Protein AF-A0A143PTA7-F1 (afdb_monomer_lite)

pLDDT: mean 80.43, std 16.44, range [41.0, 98.0]

Sequence (336 aa):
MTVRDRLASLGTALGDFNQGEFGKDFSMIEGVNPAEGYCAGVALDWTRRVLQSGSGRQAKFLHYASAKNALPSGVGTDTRQTRTLRRMATAFSGQGASYVTTTRKTELIALLTPLLTAPLVNYNSSPCVGVPSAAAKLLMERFDLQDNPFDLGYEPAGFVSRNRIQNWLNTITQGVDPQHSKLADGGREWGQYAKELDDKFSGSKKRKFGKIHVVTSSNQQTYGSPGAWRTELLANGFQTDCCTIVGVGAPGDEGHAVAVHLLGADYRFFDPNYGVYKYSLEGLRTALQHLFGAPFFTDDGLDADLPVYRRRTDSTKPKDTKPWTRMSYTIFAANS

Radius of gyration: 22.73 Å; chains: 1; bounding box: 50×52×76 Å

Secondary structure (DSSP, 8-state):
--HHHHHHHTSEEEE---HHHHHHHHTTSTT--TTTTHHHHHHHHHHHHHHTS-TTSTTGGG-PPPGGGTS-SSTT---HHHHHHHHHHHHHTT--S-EESS-HHHHHHHHHGGGGTSPPEEETTEEEEEEPHHHHHHHHHHS--SS----TTSSSSEEE-HHHHHHHHHHHHHSPPGGGSTT-TT-EEHHHHHHHHHHHTTT-TT--GGGEEEEEEPPPEE-SSHHHHHHHHHHHS--TTEEEEEEEE-TTS--EEEEEEEETTEEEEEETTTEEEEE-HHHHHHHHHHHHS-----TT-S-----GGG--SSSS---------EEEEEEEEE--

Structure (mmCIF, N/CA/C/O backbone):
data_AF-A0A143PTA7-F1
#
_entry.id   AF-A0A143PTA7-F1
#
loop_
_atom_site.group_PDB
_atom_site.id
_atom_site.type_symbol
_atom_site.label_atom_id
_atom_site.label_alt_id
_atom_site.label_comp_id
_atom_site.label_asym_id
_atom_site.label_entity_id
_atom_site.label_seq_id
_atom_site.pdbx_PDB_ins_code
_atom_site.Cartn_x
_atom_site.Cartn_y
_atom_site.Cartn_z
_atom_site.occupancy
_atom_site.B_iso_or_equiv
_atom_site.auth_seq_id
_atom_site.auth_comp_id
_atom_site.auth_asym_id
_atom_site.auth_atom_id
_atom_site.pdbx_PDB_model_num
ATOM 1 N N . MET A 1 1 ? -21.533 18.767 15.425 1.00 77.44 1 MET A N 1
ATOM 2 C CA . MET A 1 1 ? -21.352 17.314 15.207 1.00 77.44 1 MET A CA 1
ATOM 3 C C . MET A 1 1 ? -19.864 17.050 15.037 1.00 77.44 1 MET A C 1
ATOM 5 O O . MET A 1 1 ? -19.246 17.739 14.233 1.00 77.44 1 MET A O 1
ATOM 9 N N . THR A 1 2 ? -19.267 16.155 15.826 1.00 86.44 2 THR A N 1
ATOM 10 C CA . THR A 1 2 ? -17.838 15.820 15.691 1.00 86.44 2 THR A CA 1
ATOM 11 C C . THR A 1 2 ? -17.595 14.935 14.462 1.00 86.44 2 THR A C 1
ATOM 13 O O . THR A 1 2 ? -18.530 14.347 13.918 1.00 86.44 2 THR A O 1
ATOM 16 N N . VAL A 1 3 ? -16.334 14.789 14.033 1.00 86.94 3 VAL A N 1
ATOM 17 C CA . VAL A 1 3 ? -15.961 13.839 12.963 1.00 86.94 3 VAL A CA 1
ATOM 18 C C . VAL A 1 3 ? -16.421 12.423 13.303 1.00 86.94 3 VAL A C 1
ATOM 20 O O . VAL A 1 3 ? -16.954 11.715 12.454 1.00 86.94 3 VAL A O 1
ATOM 23 N N . ARG A 1 4 ? -16.241 12.014 14.562 1.00 88.00 4 ARG A N 1
ATOM 24 C CA . ARG A 1 4 ? -16.619 10.681 15.034 1.00 88.00 4 ARG A CA 1
ATOM 25 C C . ARG A 1 4 ? -18.122 10.466 14.969 1.00 88.00 4 ARG A C 1
ATOM 27 O O . ARG A 1 4 ? -18.533 9.404 14.514 1.00 88.00 4 ARG A O 1
ATOM 34 N N . ASP A 1 5 ? -18.910 11.469 15.354 1.00 89.81 5 ASP A N 1
ATOM 35 C CA . ASP A 1 5 ? -20.374 11.422 15.249 1.00 89.81 5 ASP A CA 1
ATOM 36 C C . ASP A 1 5 ? -20.803 11.282 13.787 1.00 89.81 5 ASP A C 1
ATOM 38 O O . ASP A 1 5 ? -21.675 10.477 13.464 1.00 89.81 5 ASP A O 1
ATOM 42 N N . ARG A 1 6 ? -20.148 12.023 12.881 1.00 91.38 6 ARG A N 1
ATOM 43 C CA . ARG A 1 6 ? -20.432 11.940 11.449 1.00 91.38 6 ARG A CA 1
ATOM 44 C C . ARG A 1 6 ? -20.089 10.562 10.892 1.00 91.38 6 ARG A C 1
ATOM 46 O O . ARG A 1 6 ? -20.933 9.971 10.229 1.00 91.38 6 ARG A O 1
ATOM 53 N N . LEU A 1 7 ? -18.911 10.020 11.191 1.00 91.81 7 LEU A N 1
ATOM 54 C CA . LEU A 1 7 ? -18.532 8.664 10.781 1.00 91.81 7 LEU A CA 1
ATOM 55 C C . LEU A 1 7 ? -19.484 7.609 11.364 1.00 91.81 7 LEU A C 1
ATOM 57 O O . LEU A 1 7 ? -19.961 6.741 10.640 1.00 91.81 7 LEU A O 1
ATOM 61 N N . ALA A 1 8 ? -19.846 7.730 12.641 1.00 93.50 8 ALA A N 1
ATOM 62 C CA . ALA A 1 8 ? -20.815 6.841 13.272 1.00 93.50 8 ALA A CA 1
ATOM 63 C C . ALA A 1 8 ? -22.196 6.921 12.600 1.00 93.50 8 ALA A C 1
ATOM 65 O O . ALA A 1 8 ? -22.833 5.889 12.432 1.00 93.50 8 ALA A O 1
ATOM 66 N N . SER A 1 9 ? -22.632 8.102 12.141 1.00 94.94 9 SER A N 1
ATOM 67 C CA . SER A 1 9 ? -23.910 8.261 11.426 1.00 94.94 9 SER A CA 1
ATOM 68 C C . SER A 1 9 ? -23.963 7.556 10.063 1.00 94.94 9 SER A C 1
ATOM 70 O O . SER A 1 9 ? -25.050 7.320 9.544 1.00 94.94 9 SER A O 1
ATOM 72 N N . LEU A 1 10 ? -22.808 7.205 9.483 1.00 95.06 10 LEU A N 1
ATOM 73 C CA . LEU A 1 10 ? -22.711 6.492 8.205 1.00 95.06 10 LEU A CA 1
ATOM 74 C C . LEU A 1 10 ? -22.723 4.960 8.369 1.00 95.06 10 LEU A C 1
ATOM 76 O O . LEU A 1 10 ? -22.724 4.242 7.368 1.00 95.06 10 LEU A O 1
ATOM 80 N N . GLY A 1 11 ? -22.702 4.442 9.604 1.00 95.25 11 GLY A N 1
ATOM 81 C CA . GLY A 1 11 ? -22.606 3.008 9.882 1.00 95.25 11 GLY A CA 1
ATOM 82 C C . GLY A 1 11 ? -22.730 2.653 11.360 1.00 95.25 11 GLY A C 1
ATOM 83 O O . GLY A 1 11 ? -23.619 3.121 12.060 1.00 95.25 11 GLY A O 1
ATOM 84 N N . THR A 1 12 ? -21.865 1.763 11.846 1.00 94.19 12 THR A N 1
ATOM 85 C CA . THR A 1 12 ? -21.844 1.348 13.257 1.00 94.19 12 THR A CA 1
ATOM 86 C C . THR A 1 12 ? -20.442 1.493 13.826 1.00 94.19 12 THR A C 1
ATOM 88 O O . THR A 1 12 ? -19.508 0.861 13.335 1.00 94.19 12 THR A O 1
ATOM 91 N N . ALA A 1 13 ? -20.282 2.293 14.880 1.00 92.31 13 ALA A N 1
ATOM 92 C CA . ALA A 1 13 ? -19.023 2.372 15.613 1.00 92.31 13 ALA A CA 1
ATOM 93 C C . ALA A 1 13 ? -18.756 1.053 16.361 1.00 92.31 13 ALA A C 1
ATOM 95 O O . ALA A 1 13 ? -19.619 0.541 17.070 1.00 92.31 13 ALA A O 1
ATOM 96 N N . LEU A 1 14 ? -17.555 0.501 16.190 1.00 87.81 14 LEU A N 1
ATOM 97 C CA . LEU A 1 14 ? -17.101 -0.741 16.825 1.00 87.81 14 LEU A CA 1
ATOM 98 C C . LEU A 1 14 ? -15.999 -0.515 17.868 1.00 87.81 14 LEU A C 1
ATOM 100 O O . LEU A 1 14 ? -15.742 -1.401 18.679 1.00 87.81 14 LEU A O 1
ATOM 104 N N . GLY A 1 15 ? -15.314 0.629 17.822 1.00 82.44 15 GLY A N 1
ATOM 105 C CA . GLY A 1 15 ? -14.222 0.960 18.732 1.00 82.44 15 GLY A CA 1
ATOM 106 C C . GLY A 1 15 ? -13.781 2.414 18.603 1.00 82.44 15 GLY A C 1
ATOM 107 O O . GLY A 1 15 ? -13.979 3.047 17.568 1.00 82.44 15 GLY A O 1
ATOM 108 N N . ASP A 1 16 ? -13.162 2.925 19.660 1.00 82.56 16 ASP A N 1
ATOM 109 C CA . ASP A 1 16 ? -12.903 4.344 19.922 1.00 82.56 16 ASP A CA 1
ATOM 110 C C . ASP A 1 16 ? -11.421 4.740 19.808 1.00 82.56 16 ASP A C 1
ATOM 112 O O . ASP A 1 16 ? -11.011 5.781 20.325 1.00 82.56 16 ASP A O 1
ATOM 116 N N . PHE A 1 17 ? -10.610 3.937 19.106 1.00 82.56 17 PHE A N 1
ATOM 117 C CA . PHE A 1 17 ? -9.183 4.210 18.922 1.00 82.56 17 PHE A CA 1
ATOM 118 C C . PHE A 1 17 ? -8.923 5.643 18.423 1.00 82.56 17 PHE A C 1
ATOM 120 O O . PHE A 1 17 ? -9.546 6.101 17.464 1.00 82.56 17 PHE A O 1
ATOM 127 N N . ASN A 1 18 ? -7.998 6.344 19.080 1.00 80.75 18 ASN A N 1
ATOM 128 C CA . ASN A 1 18 ? -7.609 7.710 18.741 1.00 80.75 18 ASN A CA 1
ATOM 129 C C . ASN A 1 18 ? -6.095 7.885 18.832 1.00 80.75 18 ASN A C 1
ATOM 131 O O . ASN A 1 18 ? -5.569 8.036 19.931 1.00 80.75 18 ASN A O 1
ATOM 135 N N . GLN A 1 19 ? -5.379 7.940 17.713 1.00 74.69 19 GLN A N 1
ATOM 136 C CA . GLN A 1 19 ? -3.938 8.196 17.737 1.00 74.69 19 GLN A CA 1
ATOM 137 C C . GLN A 1 19 ? -3.598 9.560 18.356 1.00 74.69 19 GLN A C 1
ATOM 139 O O . GLN A 1 19 ? -2.551 9.699 18.983 1.00 74.69 19 GLN A O 1
ATOM 144 N N . GLY A 1 20 ? -4.490 10.553 18.236 1.00 73.88 20 GLY A N 1
ATOM 145 C CA . GLY A 1 20 ? -4.291 11.889 18.799 1.00 73.88 20 GLY A CA 1
ATOM 146 C C . GLY A 1 20 ? -4.205 11.887 20.326 1.00 73.88 20 GLY A C 1
ATOM 147 O O . GLY A 1 20 ? -3.472 12.691 20.899 1.00 73.88 20 GLY A O 1
ATOM 148 N N . GLU A 1 21 ? -4.865 10.937 20.992 1.00 71.75 21 GLU A N 1
ATOM 149 C CA . GLU A 1 21 ? -4.763 10.761 22.448 1.00 71.75 21 GLU A CA 1
ATOM 150 C C . GLU A 1 21 ? -3.391 10.227 22.876 1.00 71.75 21 GLU A C 1
ATOM 152 O O . GLU A 1 21 ? -2.956 10.495 23.991 1.00 71.75 21 GLU A O 1
ATOM 157 N N . PHE A 1 22 ? -2.675 9.539 21.981 1.00 67.00 22 PHE A N 1
ATOM 158 C CA . PHE A 1 22 ? -1.294 9.103 22.209 1.00 67.00 22 PHE A CA 1
ATOM 159 C C . PHE A 1 22 ? -0.269 10.197 21.862 1.00 67.00 22 PHE A C 1
ATOM 161 O O . PHE A 1 22 ? 0.878 10.116 22.295 1.00 67.00 22 PHE A O 1
ATOM 168 N N . GLY A 1 23 ? -0.675 11.237 21.119 1.00 63.62 23 GLY A N 1
ATOM 169 C CA . GLY A 1 23 ? 0.166 12.348 20.652 1.00 63.62 23 GLY A CA 1
ATOM 170 C C . GLY A 1 23 ? 1.047 12.978 21.734 1.00 63.62 23 GLY A C 1
ATOM 171 O O . GLY A 1 23 ? 2.223 13.245 21.500 1.00 63.62 23 GLY A O 1
ATOM 172 N N . LYS A 1 24 ? 0.485 13.175 22.932 1.00 65.44 24 LYS A N 1
ATOM 173 C CA . LYS A 1 24 ? 1.185 13.779 24.079 1.00 65.44 24 LYS A CA 1
ATOM 174 C C . LYS A 1 24 ? 2.239 12.860 24.701 1.00 65.44 24 LYS A C 1
ATOM 176 O O . LYS A 1 24 ? 3.194 13.357 25.287 1.00 65.44 24 LYS A O 1
ATOM 181 N N . ASP A 1 25 ? 2.079 11.553 24.527 1.00 66.12 25 ASP A N 1
ATOM 182 C CA . ASP A 1 25 ? 2.894 10.528 25.177 1.00 66.12 25 ASP A CA 1
ATOM 183 C C . ASP A 1 25 ? 3.978 9.974 24.239 1.00 66.12 25 ASP A C 1
ATOM 185 O O . ASP A 1 25 ? 4.967 9.410 24.703 1.00 66.12 25 ASP A O 1
ATOM 189 N N . PHE A 1 26 ? 3.850 10.152 22.916 1.00 65.06 26 PHE A N 1
ATOM 190 C CA . PHE A 1 26 ? 4.854 9.668 21.960 1.00 65.06 26 PHE A CA 1
ATOM 191 C C . PHE A 1 26 ? 6.215 10.328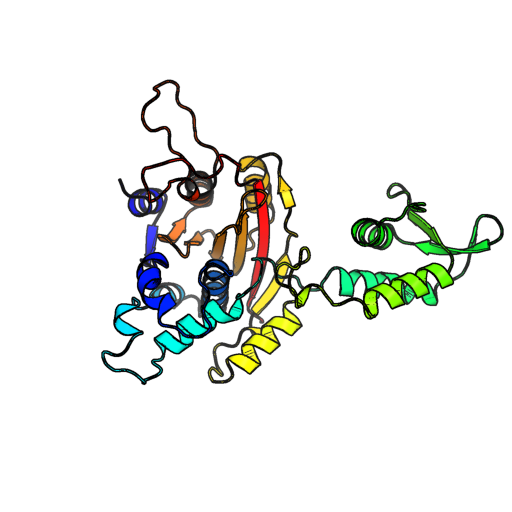 22.107 1.00 65.06 26 PHE A C 1
ATOM 193 O O . PHE A 1 26 ? 7.221 9.650 21.925 1.00 65.06 26 PHE A O 1
ATOM 200 N N . SER A 1 27 ? 6.254 11.618 22.446 1.00 66.50 27 SER A N 1
ATOM 201 C CA . SER A 1 27 ? 7.513 12.324 22.704 1.00 66.50 27 SER A CA 1
ATOM 202 C C . SER A 1 27 ? 8.294 11.707 23.869 1.00 66.50 27 SER A C 1
ATOM 204 O O . SER A 1 27 ? 9.502 11.896 23.960 1.00 66.50 27 SER A O 1
ATOM 206 N N . MET A 1 28 ? 7.623 10.936 24.731 1.00 65.56 28 MET A N 1
ATOM 207 C CA . MET A 1 28 ? 8.237 10.214 25.844 1.00 65.56 28 MET A CA 1
ATOM 208 C C . MET A 1 28 ? 8.741 8.817 25.452 1.00 65.56 28 MET A C 1
ATOM 210 O O . MET A 1 28 ? 9.425 8.169 26.244 1.00 65.56 28 MET A O 1
ATOM 214 N N . ILE A 1 29 ? 8.415 8.319 24.254 1.00 66.88 29 ILE A N 1
ATOM 215 C CA . ILE A 1 29 ? 8.878 7.013 23.781 1.00 66.88 29 ILE A CA 1
ATOM 216 C C . ILE A 1 29 ? 10.141 7.215 22.943 1.00 66.88 29 ILE A C 1
ATOM 218 O O . ILE A 1 29 ? 10.085 7.570 21.769 1.00 66.88 29 ILE A O 1
ATOM 222 N N . GLU A 1 30 ? 11.294 6.932 23.545 1.00 68.38 30 GLU A N 1
ATOM 223 C CA . GLU A 1 30 ? 12.589 6.986 22.863 1.00 68.38 30 GLU A CA 1
ATOM 224 C C . GLU A 1 30 ? 12.582 6.188 21.543 1.00 68.38 30 GLU A C 1
ATOM 226 O O . GLU A 1 30 ? 12.114 5.041 21.490 1.00 68.38 30 GLU A O 1
ATOM 231 N N . GLY A 1 31 ? 13.093 6.812 20.476 1.00 66.19 31 GLY A N 1
ATOM 232 C CA . GLY A 1 31 ? 13.188 6.224 19.136 1.00 66.19 31 GLY A CA 1
ATOM 233 C C . GLY A 1 31 ? 11.881 6.206 18.335 1.00 66.19 31 GLY A C 1
ATOM 234 O O . GLY A 1 31 ? 11.816 5.533 17.306 1.00 66.19 31 GLY A O 1
ATOM 235 N N . VAL A 1 32 ? 10.836 6.907 18.788 1.00 64.81 32 VAL A N 1
ATOM 236 C CA . VAL A 1 32 ? 9.561 7.040 18.069 1.00 64.81 32 VAL A CA 1
ATOM 237 C C . VAL A 1 32 ? 9.402 8.450 17.512 1.00 64.81 32 VAL A C 1
ATOM 239 O O . VAL A 1 32 ? 9.330 9.414 18.266 1.00 64.81 32 VAL A O 1
ATOM 242 N N . ASN A 1 33 ? 9.275 8.559 16.187 1.00 69.38 33 ASN A N 1
ATOM 243 C CA . ASN A 1 33 ? 8.825 9.778 15.521 1.00 69.38 33 ASN A CA 1
ATOM 244 C C . ASN A 1 33 ? 7.406 9.560 14.952 1.00 69.38 33 ASN A C 1
ATOM 246 O O . ASN A 1 33 ? 7.258 8.824 13.977 1.00 69.38 33 ASN A O 1
ATOM 250 N N . PRO A 1 34 ? 6.353 10.171 15.529 1.00 66.19 34 PRO A N 1
ATOM 251 C CA . PRO A 1 34 ? 4.975 10.013 15.053 1.00 66.19 34 PRO A CA 1
ATOM 252 C C . PRO A 1 34 ? 4.743 10.489 13.617 1.00 66.19 34 PRO A C 1
ATOM 254 O O . PRO A 1 34 ? 3.849 9.968 12.953 1.00 66.19 34 PRO A O 1
ATOM 257 N N . ALA A 1 35 ? 5.544 11.448 13.140 1.00 68.56 35 ALA A N 1
ATOM 258 C CA . ALA A 1 35 ? 5.475 11.947 11.765 1.00 68.56 35 ALA A CA 1
ATOM 259 C C . ALA A 1 35 ? 5.964 10.905 10.742 1.00 68.56 35 ALA A C 1
ATOM 261 O O . ALA A 1 35 ? 5.677 10.981 9.555 1.00 68.56 35 ALA A O 1
ATOM 262 N N . GLU A 1 36 ? 6.671 9.870 11.193 1.00 70.56 36 GLU A N 1
ATOM 263 C CA . GLU A 1 36 ? 7.281 8.880 10.317 1.00 70.56 36 GLU A CA 1
ATOM 264 C C . GLU A 1 36 ? 6.436 7.603 10.226 1.00 70.56 36 GLU A C 1
ATOM 266 O O . GLU A 1 36 ? 6.822 6.547 10.720 1.00 70.56 36 GLU A O 1
ATOM 271 N N . GLY A 1 37 ? 5.263 7.692 9.595 1.00 74.38 37 GLY A N 1
ATOM 272 C CA . GLY A 1 37 ? 4.488 6.507 9.198 1.00 74.38 37 GLY A CA 1
ATOM 273 C C . GLY A 1 37 ? 3.729 5.799 10.330 1.00 74.38 37 GLY A C 1
ATOM 274 O O . GLY A 1 37 ? 3.288 4.660 10.164 1.00 74.38 37 GLY A O 1
ATOM 275 N N . TYR A 1 38 ? 3.521 6.456 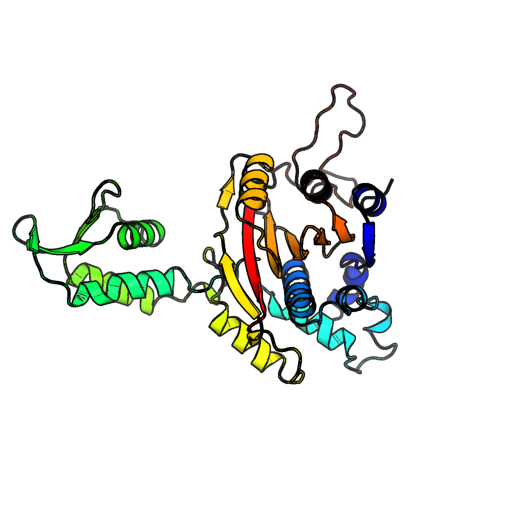11.477 1.00 80.31 38 TYR A N 1
ATOM 276 C CA . TYR A 1 38 ? 2.820 5.856 12.620 1.00 80.31 38 TYR A CA 1
ATOM 277 C C . TYR A 1 38 ? 1.423 5.315 12.263 1.00 80.31 38 TYR A C 1
ATOM 279 O O . TYR A 1 38 ? 1.084 4.191 12.644 1.00 80.31 38 TYR A O 1
ATOM 287 N N . CYS A 1 39 ? 0.631 6.070 11.490 1.00 84.88 39 CYS A N 1
ATOM 288 C CA . CYS A 1 39 ? -0.706 5.652 11.054 1.00 84.88 39 CYS A CA 1
ATOM 289 C C . CYS A 1 39 ? -0.667 4.325 10.282 1.00 84.88 39 CYS A C 1
ATOM 291 O O . CYS A 1 39 ? -1.479 3.433 10.530 1.00 84.88 39 CYS A O 1
ATOM 293 N N . ALA A 1 40 ? 0.332 4.151 9.420 1.00 84.88 40 ALA A N 1
ATOM 294 C CA . ALA A 1 40 ? 0.513 2.944 8.637 1.00 84.88 40 ALA A CA 1
ATOM 295 C C . ALA A 1 40 ? 0.972 1.766 9.519 1.00 84.88 40 ALA A C 1
ATOM 297 O O . ALA A 1 40 ? 0.445 0.660 9.392 1.00 84.88 40 ALA A O 1
ATOM 298 N N . GLY A 1 41 ? 1.836 2.009 10.513 1.00 84.56 41 GLY A N 1
ATOM 299 C CA . GLY A 1 41 ? 2.226 1.013 11.526 1.00 84.56 41 GLY A CA 1
ATOM 300 C C . GLY A 1 41 ? 1.077 0.495 12.364 1.00 84.56 41 GLY A C 1
ATOM 301 O O . GLY A 1 41 ? 0.959 -0.710 12.620 1.00 84.56 41 GLY A O 1
ATOM 302 N N . VAL A 1 42 ? 0.190 1.398 12.756 1.00 85.44 42 VAL A N 1
ATOM 303 C CA . VAL A 1 42 ? -1.026 1.047 13.475 1.00 85.44 42 VAL A CA 1
ATOM 304 C C . VAL A 1 42 ? -1.997 0.283 12.573 1.00 85.44 42 VAL A C 1
ATOM 306 O O . VAL A 1 42 ? -2.513 -0.752 13.002 1.00 85.44 42 VAL A O 1
ATOM 309 N N . ALA A 1 43 ? -2.187 0.721 11.325 1.00 90.19 43 ALA A N 1
ATOM 310 C CA . ALA A 1 43 ? -3.001 0.029 10.326 1.00 90.19 43 ALA A CA 1
ATOM 311 C C . ALA A 1 43 ? -2.487 -1.394 10.035 1.00 90.19 43 ALA A C 1
ATOM 313 O O . ALA A 1 43 ? -3.285 -2.331 9.947 1.00 90.19 43 ALA A O 1
ATOM 314 N N . LEU A 1 44 ? -1.168 -1.602 9.973 1.00 90.31 44 LEU A N 1
ATOM 315 C CA . LEU A 1 44 ? -0.573 -2.925 9.780 1.00 90.31 44 LEU A CA 1
ATOM 316 C C . LEU A 1 44 ? -0.731 -3.830 11.005 1.00 90.31 44 LEU A C 1
ATOM 318 O O . LEU A 1 44 ? -1.098 -4.998 10.861 1.00 90.31 44 LEU A O 1
ATOM 322 N N . ASP A 1 45 ? -0.481 -3.332 12.223 1.00 86.69 45 ASP A N 1
ATOM 323 C CA . ASP A 1 45 ? -0.697 -4.148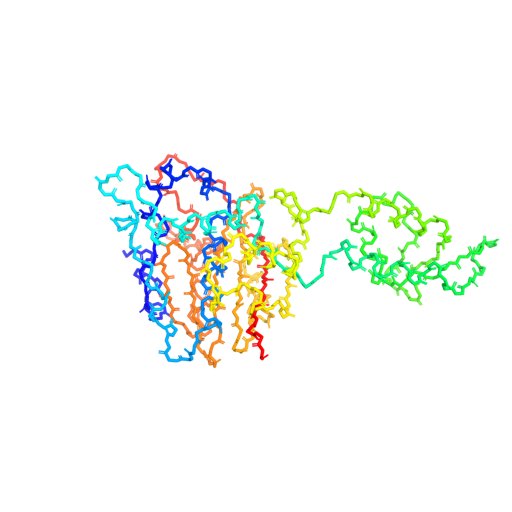 13.428 1.00 86.69 45 ASP A CA 1
ATOM 324 C C . ASP A 1 45 ? -2.177 -4.522 13.578 1.00 86.69 45 ASP A C 1
ATOM 326 O O . ASP A 1 45 ? -2.478 -5.641 14.005 1.00 86.69 45 ASP A O 1
ATOM 330 N N . TRP A 1 46 ? -3.087 -3.621 13.195 1.00 88.69 46 TRP A N 1
ATOM 331 C CA . TRP A 1 46 ? -4.519 -3.891 13.133 1.00 88.69 46 TRP A CA 1
ATOM 332 C C . TRP A 1 46 ? -4.843 -4.972 12.098 1.00 88.69 46 TRP A C 1
ATOM 334 O O . TRP A 1 46 ? -5.432 -5.990 12.461 1.00 88.69 46 TRP A O 1
ATOM 344 N N . THR A 1 47 ? -4.358 -4.816 10.863 1.00 91.88 47 THR A N 1
ATOM 345 C CA . THR A 1 47 ? -4.490 -5.780 9.755 1.00 91.88 47 THR A CA 1
ATOM 346 C C . THR A 1 47 ? -4.045 -7.182 10.172 1.00 91.88 47 THR A C 1
ATOM 348 O O . THR A 1 47 ? -4.805 -8.149 10.100 1.00 91.88 47 THR A O 1
ATOM 351 N N . ARG A 1 48 ? -2.837 -7.292 10.736 1.00 91.00 48 ARG A N 1
ATOM 352 C CA . ARG A 1 48 ? -2.298 -8.548 11.271 1.00 91.00 48 ARG A CA 1
ATOM 353 C C . ARG A 1 48 ? -3.211 -9.154 12.334 1.00 91.00 48 ARG A C 1
ATOM 355 O O . ARG A 1 48 ? -3.382 -10.370 12.380 1.00 91.00 48 ARG A O 1
ATOM 362 N N . ARG A 1 49 ? -3.767 -8.342 13.239 1.00 87.94 49 ARG A N 1
ATOM 363 C CA . ARG A 1 49 ? -4.666 -8.842 14.287 1.00 87.94 49 ARG A CA 1
ATOM 364 C C . ARG A 1 49 ? -5.963 -9.352 13.699 1.00 87.94 49 ARG A C 1
ATOM 366 O O . ARG A 1 49 ? -6.329 -10.462 14.062 1.00 87.94 49 ARG A O 1
ATOM 373 N N . VAL A 1 50 ? -6.646 -8.588 12.850 1.00 89.38 50 VAL A N 1
ATOM 374 C CA . VAL A 1 50 ? -7.967 -8.985 12.338 1.00 89.38 50 VAL A CA 1
ATOM 375 C C . VAL A 1 50 ? -7.885 -10.265 11.512 1.00 89.38 50 VAL A C 1
ATOM 377 O O . VAL A 1 50 ? -8.671 -11.173 11.769 1.00 89.38 50 VAL A O 1
ATOM 380 N N . LEU A 1 51 ? -6.861 -10.401 10.662 1.00 91.38 51 LEU A N 1
ATOM 381 C CA . LEU A 1 51 ? -6.643 -11.594 9.836 1.00 91.38 51 LEU A CA 1
ATOM 382 C C . LEU A 1 51 ? -6.244 -12.832 10.653 1.00 91.38 51 LEU A C 1
ATOM 384 O O . LEU A 1 51 ? -6.619 -13.949 10.325 1.00 91.38 51 LEU A O 1
ATOM 388 N N . GLN A 1 52 ? -5.511 -12.660 11.756 1.00 89.94 52 GLN A N 1
ATOM 389 C CA . GLN A 1 52 ? -5.095 -13.778 12.624 1.00 89.94 52 GLN A CA 1
ATOM 390 C C . GLN A 1 52 ? -6.085 -14.068 13.756 1.00 89.94 52 GLN A C 1
ATOM 392 O O . GLN A 1 52 ? -5.828 -14.899 14.635 1.00 89.94 52 GLN A O 1
ATOM 397 N N . SER A 1 53 ? -7.195 -13.340 13.793 1.00 83.81 53 SER A N 1
ATOM 398 C CA . SER A 1 53 ? -8.250 -13.542 14.770 1.00 83.81 53 SER A CA 1
ATOM 399 C C . SER A 1 53 ? -9.289 -14.477 14.192 1.00 83.81 53 SER A C 1
ATOM 401 O O . SER A 1 53 ? -9.854 -14.192 13.141 1.00 83.81 53 SER A O 1
ATOM 403 N N . GLY A 1 54 ? -9.624 -15.537 14.931 1.00 72.69 54 GLY A N 1
ATOM 404 C CA . GLY A 1 54 ? -10.822 -16.316 14.627 1.00 72.69 54 GLY A CA 1
ATOM 405 C C . GLY A 1 54 ? -12.040 -15.393 14.499 1.00 72.69 54 GLY A C 1
ATOM 406 O O . GLY A 1 54 ? -12.149 -14.399 15.229 1.00 72.69 54 GLY A O 1
ATOM 407 N N . SER A 1 55 ? -12.938 -15.734 13.580 1.00 62.22 55 SER A N 1
ATOM 408 C CA . SER A 1 55 ? -14.100 -14.952 13.129 1.00 62.22 55 SER A CA 1
ATOM 409 C C . SER A 1 55 ? -14.930 -14.317 14.262 1.00 62.22 55 SER A C 1
ATOM 411 O O . SER A 1 55 ? -15.407 -13.194 14.119 1.00 62.22 55 SER A O 1
ATOM 413 N N . GLY A 1 56 ? -15.009 -14.949 15.440 1.00 54.09 56 GLY A N 1
ATOM 414 C CA . GLY A 1 56 ? -15.743 -14.437 16.610 1.00 54.09 56 GLY A CA 1
ATOM 415 C C . GLY A 1 56 ? -15.003 -13.462 17.547 1.00 54.09 56 GLY A C 1
ATOM 416 O O . GLY A 1 56 ? -15.617 -12.933 18.471 1.00 54.09 56 GLY A O 1
ATOM 417 N N . ARG A 1 57 ? -13.693 -13.212 17.385 1.00 59.59 57 ARG A N 1
ATOM 418 C CA . ARG A 1 57 ? -12.916 -12.338 18.306 1.00 59.59 57 ARG A CA 1
ATOM 419 C C . ARG A 1 57 ? -12.548 -10.972 17.729 1.00 59.59 57 ARG A C 1
ATOM 421 O O . ARG A 1 57 ? -11.959 -10.153 18.431 1.00 59.59 57 ARG A O 1
ATOM 428 N N . GLN A 1 58 ? -12.910 -10.716 16.478 1.00 58.38 58 GLN A N 1
ATOM 429 C CA . GLN A 1 58 ? -12.429 -9.572 15.707 1.00 58.38 58 GLN A CA 1
ATOM 430 C C . GLN A 1 58 ? -12.872 -8.207 16.276 1.00 58.38 58 GLN A C 1
ATOM 432 O O . GLN A 1 58 ? -12.121 -7.249 16.146 1.00 58.38 58 GLN A O 1
ATOM 437 N N . ALA A 1 59 ? -14.000 -8.126 16.999 1.00 47.66 59 ALA A N 1
ATOM 438 C CA . ALA A 1 59 ? -14.438 -6.898 17.678 1.00 47.66 59 ALA A CA 1
ATOM 439 C C . ALA A 1 59 ? -13.642 -6.579 18.965 1.00 47.66 59 ALA A C 1
ATOM 441 O O . ALA A 1 59 ? -13.398 -5.421 19.280 1.00 47.66 59 ALA A O 1
ATOM 442 N N . LYS A 1 60 ? -13.160 -7.593 19.702 1.00 51.88 60 LYS A N 1
ATOM 443 C CA . LYS A 1 60 ? -12.425 -7.387 20.970 1.00 51.88 60 LYS A CA 1
ATOM 444 C C . LYS A 1 60 ? -10.981 -6.919 20.768 1.00 51.88 60 LYS A C 1
ATOM 446 O O . LYS A 1 60 ? -10.370 -6.402 21.697 1.00 51.88 60 LYS A O 1
ATOM 451 N N . PHE A 1 61 ? -10.414 -7.113 19.577 1.00 53.72 61 PHE A N 1
ATOM 452 C CA . PHE A 1 61 ? -9.048 -6.676 19.260 1.00 53.72 61 PHE A CA 1
ATOM 453 C C . PHE A 1 61 ? -8.955 -5.215 18.808 1.00 53.72 61 PHE A C 1
ATOM 455 O O . PHE A 1 61 ? -7.848 -4.749 18.543 1.00 53.72 61 PHE A O 1
ATOM 462 N N . LEU A 1 62 ? -10.097 -4.521 18.771 1.00 53.06 62 LEU A N 1
ATOM 463 C CA . LEU A 1 62 ? -10.249 -3.118 18.392 1.00 53.06 62 LEU A CA 1
ATOM 464 C C . LEU A 1 62 ? -9.986 -2.145 19.549 1.00 53.06 62 LEU A C 1
ATOM 466 O O . LEU A 1 62 ? -9.756 -0.966 19.304 1.00 53.06 62 LEU A O 1
ATOM 470 N N . HIS A 1 63 ? -9.971 -2.628 20.796 1.00 57.12 63 HIS A N 1
ATOM 471 C CA . HIS A 1 63 ? -9.604 -1.803 21.942 1.00 57.12 63 HIS A CA 1
ATOM 472 C C . HIS A 1 63 ? -8.089 -1.777 22.108 1.00 57.12 63 HIS A C 1
ATOM 474 O O . HIS A 1 63 ? -7.468 -2.718 22.618 1.00 57.12 63 HIS A O 1
ATOM 480 N N . TYR A 1 64 ? -7.485 -0.669 21.700 1.00 57.03 64 TYR A N 1
ATOM 481 C CA . TYR A 1 64 ? -6.205 -0.276 22.256 1.00 57.03 64 TYR A CA 1
ATOM 482 C C . TYR A 1 64 ? -6.538 0.419 23.568 1.00 57.03 64 TYR A C 1
ATOM 484 O O . TYR A 1 64 ? -7.289 1.389 23.581 1.00 57.03 64 TYR A O 1
ATOM 492 N N . ALA A 1 65 ? -6.026 -0.096 24.681 1.00 49.94 65 ALA A N 1
ATOM 493 C CA . ALA A 1 65 ? -6.088 0.659 25.920 1.00 49.94 65 ALA A CA 1
ATOM 494 C C . ALA A 1 65 ? -5.399 2.014 25.683 1.00 49.94 65 ALA A C 1
ATOM 496 O O . ALA A 1 65 ? -4.307 2.051 25.111 1.00 49.94 65 ALA A O 1
ATOM 497 N N . SER A 1 66 ? -6.065 3.100 26.075 1.00 52.56 66 SER A N 1
ATOM 498 C CA . SER A 1 66 ? -5.555 4.470 25.984 1.00 52.56 66 SER A CA 1
ATOM 499 C C . SER A 1 66 ? -4.126 4.581 26.524 1.00 52.56 66 SER A C 1
ATOM 501 O O . SER A 1 66 ? -3.776 3.875 27.475 1.00 52.56 66 SER A O 1
ATOM 503 N N . ALA A 1 67 ? -3.355 5.540 26.011 1.00 49.44 67 ALA A N 1
ATOM 504 C CA . ALA A 1 67 ? -1.983 5.837 26.434 1.00 49.44 67 ALA A CA 1
ATOM 505 C C . ALA A 1 67 ? -1.805 5.986 27.964 1.00 49.44 67 ALA A C 1
ATOM 507 O O . ALA A 1 67 ? -0.779 5.588 28.513 1.00 49.44 67 ALA A O 1
ATOM 508 N N . LYS A 1 68 ? -2.870 6.401 28.669 1.00 49.72 68 LYS A N 1
ATOM 509 C CA . LYS A 1 68 ? -2.966 6.467 30.139 1.00 49.72 68 LYS A CA 1
ATOM 510 C C . LYS A 1 68 ? -2.578 5.169 30.873 1.00 49.72 68 LYS A C 1
ATOM 512 O O . LYS A 1 68 ? -2.194 5.230 32.033 1.00 49.72 68 LYS A O 1
ATOM 517 N N . ASN A 1 69 ? -2.679 4.007 30.223 1.00 46.19 69 ASN A N 1
ATOM 518 C CA . ASN A 1 69 ? -2.273 2.714 30.788 1.00 46.19 69 ASN A CA 1
ATOM 519 C C . ASN A 1 69 ? -0.911 2.218 30.256 1.00 46.19 69 ASN A C 1
ATOM 521 O O . ASN A 1 69 ? -0.438 1.155 30.672 1.00 46.19 69 ASN A O 1
ATOM 525 N N . ALA A 1 70 ? -0.319 2.934 29.294 1.00 45.22 70 ALA A N 1
ATOM 526 C CA . ALA A 1 70 ? 0.916 2.544 28.631 1.00 45.22 70 ALA A CA 1
ATOM 527 C C . ALA A 1 70 ? 2.135 3.066 29.376 1.00 45.22 70 ALA A C 1
ATOM 529 O O . ALA A 1 70 ? 3.098 2.323 29.556 1.00 45.22 70 ALA A O 1
ATOM 530 N N . LEU A 1 71 ? 2.062 4.295 29.873 1.00 47.22 71 LEU A N 1
ATOM 531 C CA . LEU A 1 71 ? 3.088 4.859 30.731 1.00 47.22 71 LEU A CA 1
ATOM 532 C C . LEU A 1 71 ? 2.820 4.421 32.179 1.00 47.22 71 LEU A C 1
ATOM 534 O O . LEU A 1 71 ? 1.744 4.706 32.709 1.00 47.22 71 LEU A O 1
ATOM 538 N N . PRO A 1 72 ? 3.752 3.712 32.841 1.00 48.47 72 PRO A N 1
ATOM 539 C CA . PRO A 1 72 ? 3.657 3.535 34.279 1.00 48.47 72 PRO A CA 1
ATOM 540 C C . PRO A 1 72 ? 3.746 4.910 34.939 1.00 48.47 72 PRO A C 1
ATOM 542 O O . PRO A 1 72 ? 4.473 5.786 34.474 1.00 48.47 72 PRO A O 1
ATOM 545 N N . SER A 1 73 ? 3.108 5.071 36.091 1.00 50.44 73 SER A N 1
ATOM 546 C CA . SER A 1 73 ? 3.296 6.211 36.997 1.00 50.44 73 SER A CA 1
ATOM 547 C C . SER A 1 73 ? 4.721 6.313 37.588 1.00 50.44 73 SER A C 1
ATOM 549 O O . SER A 1 73 ? 4.938 7.035 38.556 1.00 50.44 73 SER A O 1
ATOM 551 N N . GLY A 1 74 ? 5.701 5.604 37.015 1.00 52.81 74 GLY A N 1
ATOM 552 C CA . GLY A 1 74 ? 7.098 5.571 37.427 1.00 52.81 74 GLY A CA 1
ATOM 553 C C . GLY A 1 74 ? 8.025 5.255 36.251 1.00 52.81 74 GLY A C 1
ATOM 554 O O . GLY A 1 74 ? 7.746 4.387 35.421 1.00 52.81 74 GLY A O 1
ATOM 555 N N . VAL A 1 75 ? 9.141 5.979 36.187 1.00 47.56 75 VAL A N 1
ATOM 556 C CA . VAL A 1 75 ? 10.207 5.822 35.191 1.00 47.56 75 VAL A CA 1
ATOM 557 C C . VAL A 1 75 ? 10.744 4.383 35.237 1.00 47.56 75 VAL A C 1
ATOM 559 O O . VAL A 1 75 ? 11.287 3.963 36.254 1.00 47.56 75 VAL A O 1
ATOM 562 N N . GLY A 1 76 ? 10.594 3.619 34.147 1.00 53.88 76 GLY A N 1
ATOM 563 C CA . GLY A 1 76 ? 11.406 2.413 33.914 1.00 53.88 76 GLY A CA 1
ATOM 564 C C . GLY A 1 76 ? 10.703 1.059 33.749 1.00 53.88 76 GLY A C 1
ATOM 565 O O . GLY A 1 76 ? 11.403 0.080 33.504 1.00 53.88 76 GLY A O 1
ATOM 566 N N . THR A 1 77 ? 9.370 0.939 33.817 1.00 57.72 77 THR A N 1
ATOM 567 C CA . THR A 1 77 ? 8.713 -0.356 33.515 1.00 57.72 77 THR A CA 1
ATOM 568 C C . THR A 1 77 ? 8.146 -0.404 32.095 1.00 57.72 77 THR A C 1
ATOM 570 O O . THR A 1 77 ? 7.187 0.275 31.742 1.00 57.72 77 THR A O 1
ATOM 573 N N . ASP A 1 78 ? 8.753 -1.237 31.247 1.00 65.81 78 ASP A N 1
ATOM 574 C CA . ASP A 1 78 ? 8.291 -1.498 29.883 1.00 65.81 78 ASP A CA 1
ATOM 575 C C . ASP A 1 78 ? 6.973 -2.293 29.911 1.00 65.81 78 ASP A C 1
ATOM 577 O O . ASP A 1 78 ? 6.943 -3.529 30.015 1.00 65.81 78 ASP A O 1
ATOM 581 N N . THR A 1 79 ? 5.850 -1.573 29.875 1.00 69.81 79 THR A N 1
ATOM 582 C CA . THR A 1 79 ? 4.523 -2.186 29.871 1.00 69.81 79 THR A CA 1
ATOM 583 C C . THR A 1 79 ? 4.267 -2.901 28.540 1.00 69.81 79 THR A C 1
ATOM 585 O O . THR A 1 79 ? 4.834 -2.596 27.488 1.00 69.81 79 THR A O 1
ATOM 588 N N . ARG A 1 80 ? 3.331 -3.858 28.535 1.00 68.44 80 ARG A N 1
ATOM 589 C CA . ARG A 1 80 ? 2.871 -4.508 27.293 1.00 68.44 80 ARG A CA 1
ATOM 590 C C . ARG A 1 80 ? 2.380 -3.493 26.248 1.00 68.44 80 ARG A C 1
ATOM 592 O O . ARG A 1 80 ? 2.440 -3.771 25.046 1.00 68.44 80 ARG A O 1
ATOM 599 N N . GLN A 1 81 ? 1.854 -2.361 26.704 1.00 65.56 81 GLN A N 1
ATOM 600 C CA . GLN A 1 81 ? 1.320 -1.306 25.856 1.00 65.56 81 GLN A CA 1
ATOM 601 C C . GLN A 1 81 ? 2.447 -0.440 25.283 1.00 65.56 81 GLN A C 1
ATOM 603 O O . GLN A 1 81 ? 2.451 -0.246 24.072 1.00 65.56 81 GLN A O 1
ATOM 608 N N . THR A 1 82 ? 3.465 -0.072 26.069 1.00 66.44 82 THR A N 1
ATOM 609 C CA . THR A 1 82 ? 4.687 0.593 25.568 1.00 66.44 82 THR A CA 1
ATOM 610 C C . THR A 1 82 ? 5.377 -0.238 24.494 1.00 66.44 82 THR A C 1
ATOM 612 O O . THR A 1 82 ? 5.630 0.268 23.402 1.00 66.44 82 THR A O 1
ATOM 615 N N . ARG A 1 83 ? 5.555 -1.552 24.710 1.00 72.44 83 ARG A N 1
ATOM 616 C CA . ARG A 1 83 ? 6.061 -2.465 23.663 1.00 72.44 83 ARG A CA 1
ATOM 617 C C . ARG A 1 83 ? 5.205 -2.473 22.404 1.00 72.44 83 ARG A C 1
ATOM 619 O O . ARG A 1 83 ? 5.715 -2.635 21.300 1.00 72.44 83 ARG A O 1
ATOM 626 N N . THR A 1 84 ? 3.890 -2.354 22.562 1.00 71.75 84 THR A N 1
ATOM 627 C CA . THR A 1 84 ? 2.943 -2.356 21.443 1.00 71.75 84 THR A CA 1
ATOM 628 C C . THR A 1 84 ? 3.010 -1.046 20.657 1.00 71.75 84 THR A C 1
ATOM 630 O O . THR A 1 84 ? 3.071 -1.099 19.433 1.00 71.75 84 THR A O 1
ATOM 633 N N . LEU A 1 85 ? 3.081 0.099 21.338 1.00 68.12 85 LEU A N 1
ATOM 634 C CA . LEU A 1 85 ? 3.236 1.415 20.717 1.00 68.12 85 LEU A CA 1
ATOM 635 C C . LEU A 1 85 ? 4.597 1.562 20.038 1.00 68.12 85 LEU A C 1
ATOM 637 O O . LEU A 1 85 ? 4.655 1.949 18.875 1.00 68.12 85 LEU A O 1
ATOM 641 N N . ARG A 1 86 ? 5.681 1.154 20.710 1.00 70.88 86 ARG A N 1
ATOM 642 C CA . ARG A 1 86 ? 7.022 1.102 20.117 1.00 70.88 86 ARG A CA 1
ATOM 643 C C . ARG A 1 86 ? 7.044 0.176 18.904 1.00 70.88 86 ARG A C 1
ATOM 645 O O . ARG A 1 86 ? 7.633 0.529 17.890 1.00 70.88 86 ARG A O 1
ATOM 652 N N . ARG A 1 87 ? 6.360 -0.974 18.953 1.00 73.44 87 ARG A N 1
ATOM 653 C CA . ARG A 1 87 ? 6.194 -1.847 17.779 1.00 73.44 87 ARG A CA 1
ATOM 654 C C . ARG A 1 87 ? 5.512 -1.127 16.616 1.00 73.44 87 ARG A C 1
ATOM 656 O O . ARG A 1 87 ? 6.004 -1.226 15.503 1.00 73.44 87 ARG A O 1
ATOM 663 N N . MET A 1 88 ? 4.413 -0.419 16.865 1.00 74.00 88 MET A N 1
ATOM 664 C CA . MET A 1 88 ? 3.663 0.294 15.820 1.00 74.00 88 MET A CA 1
ATOM 665 C C . MET A 1 88 ? 4.482 1.423 15.202 1.00 74.00 88 MET A C 1
ATOM 667 O O . MET A 1 88 ? 4.606 1.490 13.987 1.00 74.00 88 MET A O 1
ATOM 671 N N . ALA A 1 89 ? 5.099 2.255 16.035 1.00 67.00 89 ALA A N 1
ATOM 672 C CA . ALA A 1 89 ? 5.924 3.365 15.582 1.00 67.00 89 ALA A CA 1
ATOM 673 C C . ALA A 1 89 ? 7.186 2.909 14.839 1.00 67.00 89 ALA A C 1
ATOM 675 O O . ALA A 1 89 ? 7.521 3.431 13.783 1.00 67.00 89 ALA A O 1
ATOM 676 N N . THR A 1 90 ? 7.884 1.901 15.363 1.00 64.75 90 THR A N 1
ATOM 677 C CA . THR A 1 90 ? 9.154 1.445 14.779 1.00 64.75 90 THR A CA 1
ATOM 678 C C . THR A 1 90 ? 8.990 0.420 13.664 1.00 64.75 90 THR A C 1
ATOM 680 O O . THR A 1 90 ? 9.990 0.056 13.046 1.00 64.75 90 THR A O 1
ATOM 683 N N . ALA A 1 91 ? 7.779 -0.090 13.422 1.00 63.00 91 ALA A N 1
ATOM 684 C CA . ALA A 1 91 ? 7.502 -0.811 12.189 1.00 63.00 91 ALA A CA 1
ATOM 685 C C . ALA A 1 91 ? 7.684 0.148 10.999 1.00 63.00 91 ALA A C 1
ATOM 687 O O . ALA A 1 91 ? 8.353 -0.214 10.039 1.00 63.00 91 ALA A O 1
ATOM 688 N N . PHE A 1 92 ? 7.217 1.394 11.107 1.00 66.50 92 PHE A N 1
ATOM 689 C CA . PHE A 1 92 ? 7.084 2.293 9.957 1.00 66.50 92 PHE A CA 1
ATOM 690 C C . PHE A 1 92 ? 7.922 3.568 9.966 1.00 66.50 92 PHE A C 1
ATOM 692 O O . PHE A 1 92 ? 7.792 4.342 9.020 1.00 66.50 92 PHE A O 1
ATOM 699 N N . SER A 1 93 ? 8.786 3.785 10.964 1.00 59.69 93 SER A N 1
ATOM 700 C CA . SER A 1 93 ? 9.719 4.920 10.938 1.00 59.69 93 SER A CA 1
ATOM 701 C C . SER A 1 93 ? 10.438 4.975 9.585 1.00 59.69 93 SER A C 1
ATOM 703 O O . SER A 1 93 ? 11.188 4.067 9.215 1.00 59.69 93 SER A O 1
ATOM 705 N N . GLY A 1 94 ? 10.115 6.020 8.821 1.00 53.81 94 GLY A N 1
ATOM 706 C CA . GLY A 1 94 ? 10.635 6.273 7.491 1.00 53.81 94 GLY A CA 1
ATOM 707 C C . GLY A 1 94 ? 9.997 5.455 6.370 1.00 53.81 94 GLY A C 1
ATOM 708 O O . GLY A 1 94 ? 10.725 5.039 5.483 1.00 53.81 94 GLY A O 1
ATOM 709 N N . GLN A 1 95 ? 8.704 5.122 6.407 1.00 60.03 95 GLN A N 1
ATOM 710 C CA . GLN A 1 95 ? 8.110 4.237 5.394 1.00 60.03 95 GLN A CA 1
ATOM 711 C C . GLN A 1 95 ? 6.769 4.747 4.860 1.00 60.03 95 GLN A C 1
ATOM 713 O O . GLN A 1 95 ? 5.939 5.267 5.603 1.00 60.03 95 GLN A O 1
ATOM 718 N N . GLY A 1 96 ? 6.543 4.540 3.558 1.00 60.66 96 GLY A N 1
ATOM 719 C CA . GLY A 1 96 ? 5.234 4.708 2.926 1.00 60.66 96 GLY A CA 1
ATOM 720 C C . GLY A 1 96 ? 4.295 3.528 3.212 1.00 60.66 96 GLY A C 1
ATOM 721 O O . GLY A 1 96 ? 4.736 2.425 3.527 1.00 60.66 96 GLY A O 1
ATOM 722 N N . ALA A 1 97 ? 2.985 3.738 3.069 1.00 63.25 97 ALA A N 1
ATOM 723 C CA . ALA A 1 97 ? 1.939 2.729 3.286 1.00 63.25 97 ALA A CA 1
ATOM 724 C C . ALA A 1 97 ? 1.769 1.743 2.105 1.00 63.25 97 ALA A C 1
ATOM 726 O O . ALA A 1 97 ? 0.644 1.438 1.712 1.00 63.25 97 ALA A O 1
ATOM 727 N N . SER A 1 98 ? 2.876 1.280 1.512 1.00 71.75 98 SER A N 1
ATOM 728 C CA . SER A 1 98 ? 2.867 0.397 0.339 1.00 71.75 98 SER A CA 1
ATOM 729 C C . SER A 1 98 ? 3.735 -0.842 0.552 1.00 71.75 98 SER A C 1
ATOM 731 O O . SER A 1 98 ? 4.941 -0.750 0.803 1.00 71.75 98 SER A O 1
ATOM 733 N N . TYR A 1 99 ? 3.112 -2.008 0.416 1.00 76.56 99 TYR A N 1
ATOM 734 C CA . TYR A 1 99 ? 3.752 -3.319 0.456 1.00 76.56 99 TYR A CA 1
ATOM 735 C C . TYR A 1 99 ? 3.468 -4.080 -0.816 1.00 76.56 99 TYR A C 1
ATOM 737 O O . TYR A 1 99 ? 2.362 -4.001 -1.344 1.00 76.56 99 TYR A O 1
ATOM 745 N N . VAL A 1 100 ? 4.449 -4.854 -1.255 1.00 76.06 100 VAL A N 1
ATOM 746 C CA . VAL A 1 100 ? 4.401 -5.605 -2.505 1.00 76.06 100 VAL A CA 1
ATOM 747 C C . VAL A 1 100 ? 4.866 -7.039 -2.266 1.00 76.06 100 VAL A C 1
ATOM 749 O O . VAL A 1 100 ? 5.615 -7.318 -1.326 1.00 76.06 100 VAL A O 1
ATOM 752 N N . THR A 1 101 ? 4.406 -7.969 -3.100 1.00 74.44 101 THR A N 1
ATOM 753 C CA . THR A 1 101 ? 4.893 -9.361 -3.104 1.00 74.44 101 THR A CA 1
ATOM 754 C C . THR A 1 101 ? 6.347 -9.440 -3.551 1.00 74.44 101 THR A C 1
ATOM 756 O O . THR A 1 101 ? 7.119 -10.195 -2.973 1.00 74.44 101 THR A O 1
ATOM 759 N N . THR A 1 102 ? 6.708 -8.631 -4.545 1.00 74.94 102 THR A N 1
ATOM 760 C CA . THR A 1 102 ? 8.050 -8.481 -5.111 1.00 74.94 102 THR A CA 1
ATOM 761 C C . THR A 1 102 ? 8.267 -7.017 -5.454 1.00 74.94 102 THR A C 1
ATOM 763 O O . THR A 1 102 ? 7.356 -6.360 -5.957 1.00 74.94 102 THR A O 1
ATOM 766 N N . THR A 1 103 ? 9.459 -6.478 -5.210 1.00 78.38 103 THR A N 1
ATOM 767 C CA . THR A 1 103 ? 9.740 -5.099 -5.631 1.00 78.38 103 THR A CA 1
ATOM 768 C C . THR A 1 103 ? 9.970 -4.995 -7.121 1.00 78.38 103 THR A C 1
ATOM 770 O O . THR A 1 103 ? 10.372 -5.960 -7.763 1.00 78.38 103 THR A O 1
ATOM 773 N N . ARG A 1 104 ? 9.828 -3.780 -7.664 1.00 78.19 104 ARG A N 1
ATOM 774 C CA . ARG A 1 104 ? 10.217 -3.479 -9.050 1.00 78.19 104 ARG A CA 1
ATOM 775 C C . ARG A 1 104 ? 11.671 -3.843 -9.338 1.00 78.19 104 ARG A C 1
ATOM 777 O O . ARG A 1 104 ? 11.983 -4.243 -10.450 1.00 78.19 104 ARG A O 1
ATOM 784 N N . LYS A 1 105 ? 12.562 -3.717 -8.344 1.00 82.94 105 LYS A N 1
ATOM 785 C CA . LYS A 1 105 ? 13.955 -4.166 -8.458 1.00 82.94 105 LYS A CA 1
ATOM 786 C C . LYS A 1 105 ? 14.006 -5.680 -8.677 1.00 82.94 105 LYS A C 1
ATOM 788 O O . LYS A 1 105 ? 14.603 -6.118 -9.656 1.00 82.94 105 LYS A O 1
ATOM 793 N N . THR A 1 106 ? 13.376 -6.454 -7.793 1.00 83.88 106 THR A N 1
ATOM 794 C CA . THR A 1 106 ? 13.332 -7.922 -7.875 1.00 83.88 106 THR A CA 1
ATOM 795 C C . THR A 1 106 ? 12.646 -8.398 -9.159 1.00 83.88 106 THR A C 1
ATOM 797 O O . THR A 1 106 ? 13.174 -9.268 -9.845 1.00 83.88 106 THR A O 1
ATOM 800 N N . GLU A 1 107 ? 11.518 -7.791 -9.527 1.00 86.12 107 GLU A N 1
ATOM 801 C CA . GLU A 1 107 ? 10.767 -8.089 -10.750 1.00 86.12 107 GLU A CA 1
ATOM 802 C C . GLU A 1 107 ? 11.594 -7.795 -12.005 1.00 86.12 107 GLU A C 1
ATOM 804 O O . GLU A 1 107 ? 11.716 -8.645 -12.884 1.00 86.12 107 GLU A O 1
ATOM 809 N N . LEU A 1 108 ? 12.241 -6.628 -12.068 1.00 88.81 108 LEU A N 1
ATOM 810 C CA . LEU A 1 108 ? 13.091 -6.270 -13.195 1.00 88.81 108 LEU A CA 1
ATOM 811 C C . LEU A 1 108 ? 14.308 -7.199 -13.304 1.00 88.81 108 LEU A C 1
ATOM 813 O O . LEU A 1 108 ? 14.649 -7.614 -14.407 1.00 88.81 108 LEU A O 1
ATOM 817 N N . ILE A 1 109 ? 14.939 -7.583 -12.188 1.00 91.56 109 ILE A N 1
ATOM 818 C CA . ILE A 1 109 ? 16.002 -8.602 -12.200 1.00 91.56 109 ILE A CA 1
ATOM 819 C C . ILE A 1 109 ? 15.457 -9.917 -12.771 1.00 91.56 109 ILE A C 1
ATOM 821 O O . ILE A 1 109 ? 16.045 -10.457 -13.705 1.00 91.56 109 ILE A O 1
ATOM 825 N N . ALA A 1 110 ? 14.315 -10.397 -12.272 1.00 92.19 110 ALA A N 1
ATOM 826 C CA . ALA A 1 110 ? 13.706 -11.648 -12.718 1.00 92.19 110 ALA A CA 1
ATOM 827 C C . ALA A 1 110 ? 13.344 -11.641 -14.214 1.00 92.19 110 ALA A C 1
ATOM 829 O O . ALA A 1 110 ? 13.490 -12.664 -14.878 1.00 92.19 110 ALA A O 1
ATOM 830 N N . LEU A 1 111 ? 12.925 -10.494 -14.757 1.00 95.19 111 LEU A N 1
ATOM 831 C CA . LEU A 1 111 ? 12.624 -10.328 -16.180 1.00 95.19 111 LEU A CA 1
ATOM 832 C C . LEU A 1 111 ? 13.881 -10.225 -17.055 1.00 95.19 111 LEU A C 1
ATOM 834 O O . LEU A 1 111 ? 13.883 -10.728 -18.176 1.00 95.19 111 LEU A O 1
ATOM 838 N N . LEU A 1 112 ? 14.951 -9.584 -16.572 1.00 96.31 112 LEU A N 1
ATOM 839 C CA . LEU A 1 112 ? 16.176 -9.378 -17.352 1.00 96.31 112 LEU A CA 1
ATOM 840 C C . LEU A 1 112 ? 17.129 -10.577 -17.312 1.00 96.31 112 LEU A C 1
ATOM 842 O O . LEU A 1 112 ? 17.821 -10.826 -18.298 1.00 96.31 112 LEU A O 1
ATOM 846 N N . THR A 1 113 ? 17.196 -11.323 -16.206 1.00 97.50 113 THR A N 1
ATOM 847 C CA . THR A 1 113 ? 18.133 -12.450 -16.057 1.00 97.50 113 THR A CA 1
ATOM 848 C C . THR A 1 113 ? 17.982 -13.507 -17.161 1.00 97.50 113 THR A C 1
ATOM 850 O O . THR A 1 113 ? 19.003 -13.868 -17.751 1.00 97.50 113 THR A O 1
ATOM 853 N N . PRO A 1 114 ? 16.769 -13.966 -17.534 1.00 97.94 114 PRO A N 1
ATOM 854 C CA . PRO A 1 114 ? 16.597 -14.923 -18.630 1.00 97.94 114 PRO A CA 1
ATOM 855 C C . PRO A 1 114 ? 17.065 -14.391 -19.993 1.00 97.94 114 PRO A C 1
ATOM 857 O O . PRO A 1 114 ? 17.481 -15.165 -20.853 1.00 97.94 114 PRO A O 1
ATOM 860 N N . LEU A 1 115 ? 17.060 -13.068 -20.199 1.00 97.50 115 LEU A N 1
ATOM 861 C CA . LEU A 1 115 ? 17.498 -12.456 -21.459 1.00 97.50 115 LEU A CA 1
ATOM 862 C C . LEU A 1 115 ? 19.010 -12.605 -21.689 1.00 97.50 115 LEU A C 1
ATOM 864 O O . LEU A 1 115 ? 19.471 -12.522 -22.826 1.00 97.50 115 LEU A O 1
ATOM 868 N N . LEU A 1 116 ? 19.799 -12.880 -20.645 1.00 97.69 116 LEU A N 1
ATOM 869 C CA . LEU A 1 116 ? 21.234 -13.142 -20.792 1.00 97.69 116 LEU A CA 1
ATOM 870 C C . LEU A 1 116 ? 21.531 -14.455 -21.525 1.00 97.69 116 LEU A C 1
ATOM 872 O O . LEU A 1 116 ? 22.587 -14.578 -22.143 1.00 97.69 116 LEU A O 1
ATOM 876 N N . THR A 1 117 ? 20.615 -15.420 -21.497 1.00 97.50 117 THR A N 1
ATOM 877 C CA . THR A 1 117 ? 20.777 -16.724 -22.160 1.00 97.50 117 THR A CA 1
ATOM 878 C C . THR A 1 117 ? 19.813 -16.927 -23.326 1.00 97.50 117 THR A C 1
ATOM 880 O O . THR A 1 117 ? 19.908 -17.934 -24.025 1.00 97.50 117 THR A O 1
ATOM 883 N N . ALA A 1 118 ? 18.922 -15.964 -23.578 1.00 97.44 118 ALA A N 1
ATOM 884 C CA . ALA A 1 118 ? 17.986 -16.011 -24.690 1.00 97.44 118 ALA A CA 1
ATOM 885 C C . ALA A 1 118 ? 18.704 -16.077 -26.059 1.00 97.44 118 ALA A C 1
ATOM 887 O O . ALA A 1 118 ? 19.814 -15.531 -26.209 1.00 97.44 118 ALA A O 1
ATOM 888 N N . PRO A 1 119 ? 18.077 -16.722 -27.067 1.00 97.69 119 PRO A N 1
ATOM 889 C CA . PRO A 1 119 ? 18.585 -16.754 -28.434 1.00 97.69 119 PRO A CA 1
ATOM 890 C C . PRO A 1 119 ? 18.833 -15.349 -28.982 1.00 97.69 119 PRO A C 1
ATOM 892 O O . PRO A 1 119 ? 18.039 -14.433 -28.768 1.00 97.69 119 PRO A O 1
ATOM 895 N N . LEU A 1 120 ? 19.945 -15.192 -29.700 1.00 97.62 120 LEU A N 1
ATOM 896 C CA . LEU A 1 120 ? 20.287 -13.933 -30.349 1.00 97.62 120 LEU A CA 1
ATOM 897 C C . LEU A 1 120 ? 19.581 -13.830 -31.699 1.00 97.62 120 LEU A C 1
ATOM 899 O O . LEU A 1 120 ? 19.527 -14.798 -32.455 1.00 97.62 120 LEU A O 1
ATOM 903 N N . VAL A 1 121 ? 19.108 -12.630 -32.012 1.00 96.88 121 VAL A N 1
ATOM 904 C CA . VAL A 1 121 ? 18.600 -12.253 -33.330 1.00 96.88 121 VAL A CA 1
ATOM 905 C C . VAL A 1 121 ? 19.463 -11.135 -33.900 1.00 96.88 121 VAL A C 1
ATOM 907 O O . VAL A 1 121 ? 19.943 -10.274 -33.163 1.00 96.88 121 VAL A O 1
ATOM 910 N N . ASN A 1 122 ? 19.673 -11.137 -35.214 1.00 96.31 122 ASN A N 1
ATOM 911 C CA . ASN A 1 122 ? 20.384 -10.048 -35.875 1.00 96.31 122 ASN A CA 1
ATOM 912 C C . ASN A 1 122 ? 19.422 -8.876 -36.085 1.00 96.31 122 ASN A C 1
ATOM 914 O O . ASN A 1 122 ? 18.495 -8.972 -36.886 1.00 96.31 122 ASN A O 1
ATOM 918 N N . TYR A 1 123 ? 19.658 -7.772 -35.382 1.00 95.31 123 TYR A N 1
ATOM 919 C CA . TYR A 1 123 ? 18.911 -6.524 -35.518 1.00 95.31 123 TYR A CA 1
ATOM 920 C C . TYR A 1 123 ? 19.893 -5.399 -35.847 1.00 95.31 123 TYR A C 1
ATOM 922 O O . TYR A 1 123 ? 20.866 -5.202 -35.119 1.00 95.31 123 TYR A O 1
ATOM 930 N N . ASN A 1 124 ? 19.689 -4.697 -36.967 1.00 93.69 124 ASN A N 1
ATOM 931 C CA . ASN A 1 124 ? 20.623 -3.684 -37.485 1.00 93.69 124 ASN A CA 1
ATOM 932 C C . ASN A 1 124 ? 22.086 -4.175 -37.517 1.00 93.69 124 ASN A C 1
ATOM 934 O O . ASN A 1 124 ? 22.995 -3.525 -37.001 1.00 93.69 124 ASN A O 1
ATOM 938 N N . SER A 1 125 ? 22.300 -5.369 -38.080 1.00 94.81 125 SER A N 1
ATOM 939 C CA . SER A 1 125 ? 23.616 -6.025 -38.198 1.00 94.81 125 SER A CA 1
ATOM 940 C C . SER A 1 125 ? 24.320 -6.345 -36.871 1.00 94.81 125 SER A C 1
ATOM 942 O O . SER A 1 125 ? 25.500 -6.688 -36.877 1.00 94.81 125 SER A O 1
ATOM 944 N N . SER A 1 126 ? 23.614 -6.269 -35.740 1.00 95.06 126 SER A N 1
ATOM 945 C CA . SER A 1 126 ? 24.149 -6.586 -34.414 1.00 95.06 126 SER A CA 1
ATOM 946 C C . SER A 1 126 ? 23.371 -7.730 -33.754 1.00 95.06 126 SER A C 1
ATOM 948 O O . SER A 1 126 ? 22.144 -7.781 -33.874 1.00 95.06 126 SER A O 1
ATOM 950 N N . PRO A 1 127 ? 24.044 -8.643 -33.032 1.00 97.19 127 PRO A N 1
ATOM 951 C CA . PRO A 1 127 ? 23.370 -9.676 -32.258 1.00 97.19 127 PRO A CA 1
ATOM 952 C C . PRO A 1 127 ? 22.693 -9.067 -31.023 1.00 97.19 127 PRO A C 1
ATOM 954 O O . PRO A 1 127 ? 23.349 -8.564 -30.105 1.00 97.19 127 PRO A O 1
ATOM 957 N N . CYS A 1 128 ? 21.370 -9.156 -30.988 1.00 97.88 128 CYS A N 1
ATOM 958 C CA . CYS A 1 128 ? 20.520 -8.603 -29.943 1.00 97.88 128 CYS A CA 1
ATOM 959 C C . CYS A 1 128 ? 19.605 -9.669 -29.339 1.00 97.88 128 CYS A C 1
ATOM 961 O O . CYS A 1 128 ? 19.429 -10.754 -29.888 1.00 97.88 128 CYS A O 1
ATOM 963 N N . VAL A 1 129 ? 18.997 -9.333 -28.207 1.00 97.88 129 VAL A N 1
ATOM 964 C CA . VAL A 1 129 ? 17.914 -10.092 -27.580 1.00 97.88 129 VAL A CA 1
ATOM 965 C C . VAL A 1 129 ? 16.655 -9.228 -27.606 1.00 97.88 129 VAL A C 1
ATOM 967 O O . VAL A 1 129 ? 16.734 -8.017 -27.380 1.00 97.88 129 VAL A O 1
ATOM 970 N N . GLY A 1 130 ? 15.507 -9.838 -27.904 1.00 98.00 130 GLY A N 1
ATOM 971 C CA . GLY A 1 130 ? 14.207 -9.176 -27.794 1.00 98.00 130 GLY A CA 1
ATOM 972 C C . GLY A 1 130 ? 13.833 -8.952 -26.329 1.00 98.00 130 GLY A C 1
ATOM 973 O O . GLY A 1 130 ? 13.892 -9.883 -25.528 1.00 98.00 130 GLY A O 1
ATOM 974 N N . VAL A 1 131 ? 13.465 -7.725 -25.972 1.00 97.88 131 VAL A N 1
ATOM 975 C CA . VAL A 1 131 ? 13.035 -7.355 -24.619 1.00 97.88 131 VAL A CA 1
ATOM 976 C C . VAL A 1 131 ? 11.513 -7.331 -24.558 1.00 97.88 131 VAL A C 1
ATOM 978 O O . VAL A 1 131 ? 10.904 -6.554 -25.297 1.00 97.88 131 VAL A O 1
ATOM 981 N N . PRO A 1 132 ? 10.890 -8.124 -23.670 1.00 97.94 132 PRO A N 1
ATOM 982 C CA . PRO A 1 132 ? 9.445 -8.106 -23.512 1.00 97.94 132 PRO A CA 1
ATOM 983 C C . PRO A 1 132 ? 8.919 -6.756 -23.035 1.00 97.94 132 PRO A C 1
ATOM 985 O O . PRO A 1 132 ? 9.585 -6.064 -22.257 1.00 97.94 132 PRO A O 1
ATOM 988 N N . SER A 1 133 ? 7.687 -6.419 -23.415 1.00 95.88 133 SER A N 1
ATOM 989 C CA . SER A 1 133 ? 7.044 -5.144 -23.056 1.00 95.88 133 SER A CA 1
ATOM 990 C C . SER A 1 133 ? 7.044 -4.864 -21.550 1.00 95.88 133 SER A C 1
ATOM 992 O O . SER A 1 133 ? 7.276 -3.734 -21.118 1.00 95.88 133 SER A O 1
ATOM 994 N N . ALA A 1 134 ? 6.856 -5.902 -20.728 1.00 91.75 134 ALA A N 1
ATOM 995 C CA . ALA A 1 134 ? 6.900 -5.788 -19.271 1.00 91.75 134 ALA A CA 1
ATOM 996 C C . ALA A 1 134 ? 8.278 -5.326 -18.756 1.00 91.75 134 ALA A C 1
ATOM 998 O O . ALA A 1 134 ? 8.365 -4.425 -17.921 1.00 91.75 134 ALA A O 1
ATOM 999 N N . ALA A 1 135 ? 9.360 -5.898 -19.293 1.00 95.12 135 ALA A N 1
ATOM 1000 C CA . ALA A 1 135 ? 10.724 -5.529 -18.926 1.00 95.12 135 ALA A CA 1
ATOM 1001 C C . ALA A 1 135 ? 11.076 -4.122 -19.430 1.00 95.12 135 ALA A C 1
ATOM 1003 O O . ALA A 1 135 ? 11.650 -3.329 -18.685 1.00 95.12 135 ALA A O 1
ATOM 1004 N N . ALA A 1 136 ? 10.687 -3.797 -20.667 1.00 95.56 136 ALA A N 1
ATOM 1005 C CA . ALA A 1 136 ? 10.884 -2.479 -21.264 1.00 95.56 136 ALA A CA 1
ATOM 1006 C C . ALA A 1 136 ? 10.228 -1.368 -20.431 1.00 95.56 136 ALA A C 1
ATOM 1008 O O . ALA A 1 136 ? 10.882 -0.381 -20.100 1.00 95.56 136 ALA A O 1
ATOM 1009 N N . LYS A 1 137 ? 8.973 -1.564 -20.006 1.00 91.31 137 LYS A N 1
ATOM 1010 C CA . LYS A 1 137 ? 8.256 -0.612 -19.149 1.00 91.31 137 LYS A CA 1
ATOM 1011 C C . LYS A 1 137 ? 9.009 -0.337 -17.843 1.00 91.31 137 LYS A C 1
ATOM 1013 O O . LYS A 1 137 ? 9.242 0.819 -17.502 1.00 91.31 137 LYS A O 1
ATOM 1018 N N . LEU A 1 138 ? 9.438 -1.383 -17.134 1.00 87.19 138 LEU A N 1
ATOM 1019 C CA . LEU A 1 138 ? 10.179 -1.229 -15.876 1.00 87.19 138 LEU A CA 1
ATOM 1020 C C . LEU A 1 138 ? 11.570 -0.606 -16.076 1.00 87.19 138 LEU A C 1
ATOM 1022 O O . LEU A 1 138 ? 12.025 0.155 -15.223 1.00 87.19 138 LEU A O 1
ATOM 1026 N N . LEU A 1 139 ? 12.239 -0.887 -17.200 1.00 91.12 139 LEU A N 1
ATOM 1027 C CA . LEU A 1 139 ? 13.496 -0.231 -17.568 1.00 91.12 139 LEU A CA 1
ATOM 1028 C C . LEU A 1 139 ? 13.307 1.272 -17.787 1.00 91.12 139 LEU A C 1
ATOM 1030 O O . LEU A 1 139 ? 14.091 2.047 -17.250 1.00 91.12 139 LEU A O 1
ATOM 1034 N N . MET A 1 140 ? 12.273 1.677 -18.530 1.00 89.12 140 MET A N 1
ATOM 1035 C CA . MET A 1 140 ? 11.955 3.088 -18.791 1.00 89.12 140 MET A CA 1
ATOM 1036 C C . MET A 1 140 ? 11.571 3.849 -17.517 1.00 89.12 140 MET A C 1
ATOM 1038 O O . MET A 1 140 ? 11.867 5.030 -17.390 1.00 89.12 140 MET A O 1
ATOM 1042 N N . GLU A 1 141 ? 10.926 3.183 -16.558 1.00 84.25 141 GLU A N 1
ATOM 1043 C CA . GLU A 1 141 ? 10.610 3.781 -15.256 1.00 84.25 141 GLU A CA 1
ATOM 1044 C C . GLU A 1 141 ? 11.851 3.924 -14.358 1.00 84.25 141 GLU A C 1
ATOM 1046 O O . GLU A 1 141 ? 11.904 4.811 -13.506 1.00 84.25 141 GLU A O 1
ATOM 1051 N N . ARG A 1 142 ? 12.838 3.030 -14.502 1.00 82.94 142 ARG A N 1
ATOM 1052 C CA . ARG A 1 142 ? 14.027 2.985 -13.638 1.00 82.94 142 ARG A CA 1
ATOM 1053 C C . ARG A 1 142 ? 15.191 3.819 -14.162 1.00 82.94 142 ARG A C 1
ATOM 1055 O O . ARG A 1 142 ? 15.960 4.347 -13.359 1.00 82.94 142 ARG A O 1
ATOM 1062 N N . PHE A 1 143 ? 15.361 3.869 -15.473 1.00 84.50 143 PHE A N 1
ATOM 1063 C CA . PHE A 1 143 ? 16.486 4.506 -16.134 1.00 84.50 143 PHE A CA 1
ATOM 1064 C C . PHE A 1 143 ? 15.992 5.642 -17.016 1.00 84.50 143 PHE A C 1
ATOM 1066 O O . PHE A 1 143 ? 15.055 5.469 -17.788 1.00 84.50 143 PHE A O 1
ATOM 1073 N N . ASP A 1 144 ? 16.686 6.773 -16.958 1.00 86.31 144 ASP A N 1
ATOM 1074 C CA . ASP A 1 144 ? 16.548 7.813 -17.970 1.00 86.31 144 ASP A CA 1
ATOM 1075 C C . ASP A 1 144 ? 17.251 7.348 -19.256 1.00 86.31 144 ASP A C 1
ATOM 1077 O O . ASP A 1 144 ? 18.471 7.453 -19.415 1.00 86.31 144 ASP A O 1
ATOM 1081 N N . LEU A 1 145 ? 16.490 6.691 -20.132 1.00 87.88 145 LEU A N 1
ATOM 1082 C CA . LEU A 1 145 ? 16.990 6.133 -21.384 1.00 87.88 145 LEU A CA 1
ATOM 1083 C C . LEU A 1 145 ? 17.027 7.231 -22.454 1.00 87.88 145 LEU A C 1
ATOM 1085 O O . LEU A 1 145 ? 16.078 7.358 -23.223 1.00 87.88 145 LEU A O 1
ATOM 1089 N N . GLN A 1 146 ? 18.134 7.983 -22.523 1.00 85.25 146 GLN A N 1
ATOM 1090 C CA . GLN A 1 146 ? 18.334 9.044 -23.531 1.00 85.25 146 GLN A CA 1
ATOM 1091 C C . GLN A 1 146 ? 18.032 8.564 -24.961 1.00 85.25 146 GLN A C 1
ATOM 1093 O O . GLN A 1 146 ? 17.337 9.248 -25.705 1.00 85.25 146 GLN A O 1
ATOM 1098 N N . ASP A 1 147 ? 18.463 7.344 -25.290 1.00 88.50 147 ASP A N 1
ATOM 1099 C CA . ASP A 1 147 ? 18.073 6.625 -26.503 1.00 88.50 147 ASP A CA 1
ATOM 1100 C C . ASP A 1 147 ? 17.164 5.454 -26.120 1.00 88.50 147 ASP A C 1
ATOM 1102 O O . ASP A 1 147 ? 17.646 4.327 -25.915 1.00 88.50 147 ASP A O 1
ATOM 1106 N N . ASN A 1 148 ? 15.867 5.732 -25.948 1.00 92.38 148 ASN A N 1
ATOM 1107 C CA . ASN A 1 148 ? 14.866 4.722 -25.612 1.00 92.38 148 ASN A CA 1
ATOM 1108 C C . ASN A 1 148 ? 14.689 3.742 -26.790 1.00 92.38 148 ASN A C 1
ATOM 1110 O O . ASN A 1 148 ? 14.113 4.122 -27.809 1.00 92.38 148 ASN A O 1
ATOM 1114 N N . PRO A 1 149 ? 15.149 2.481 -26.675 1.00 93.44 149 PRO A N 1
ATOM 1115 C CA . PRO A 1 149 ? 15.060 1.514 -27.762 1.00 93.44 149 PRO A CA 1
ATOM 1116 C C . PRO A 1 149 ? 13.710 0.779 -27.782 1.00 93.44 149 PRO A C 1
ATOM 1118 O O . PRO A 1 149 ? 13.585 -0.216 -28.495 1.00 93.44 149 PRO A O 1
ATOM 1121 N N . PHE A 1 150 ? 12.750 1.197 -26.949 1.00 97.19 150 PHE A N 1
ATOM 1122 C CA . PHE A 1 150 ? 11.506 0.479 -26.717 1.00 97.19 150 PHE A CA 1
ATOM 1123 C C . PHE A 1 150 ? 10.295 1.208 -27.289 1.00 97.19 150 PHE A C 1
ATOM 1125 O O . PHE A 1 150 ? 10.064 2.384 -27.001 1.00 97.19 150 PHE A O 1
ATOM 1132 N N . ASP A 1 151 ? 9.476 0.451 -28.005 1.00 96.44 151 ASP A N 1
ATOM 1133 C CA . ASP A 1 151 ? 8.119 0.791 -28.393 1.00 96.44 151 ASP A CA 1
ATOM 1134 C C . ASP A 1 151 ? 7.161 -0.214 -27.735 1.00 96.44 151 ASP A C 1
ATOM 1136 O O . ASP A 1 151 ? 7.114 -1.392 -28.091 1.00 96.44 151 ASP A O 1
ATOM 1140 N N . LEU A 1 152 ? 6.400 0.258 -26.741 1.00 95.69 152 LEU A N 1
ATOM 1141 C CA . LEU A 1 152 ? 5.475 -0.572 -25.959 1.00 95.69 152 LEU A CA 1
ATOM 1142 C C . LEU A 1 152 ? 4.253 -1.054 -26.769 1.00 95.69 152 LEU A C 1
ATOM 1144 O O . LEU A 1 152 ? 3.414 -1.767 -26.221 1.00 95.69 152 LEU A O 1
ATOM 1148 N N . GLY A 1 153 ? 4.129 -0.662 -28.044 1.00 96.06 153 GLY A N 1
ATOM 1149 C CA . GLY A 1 153 ? 3.117 -1.164 -28.974 1.00 96.06 153 GLY A CA 1
ATOM 1150 C C . GLY A 1 153 ? 3.462 -2.501 -29.643 1.00 96.06 153 GLY A C 1
ATOM 1151 O O . GLY A 1 153 ? 2.599 -3.064 -30.317 1.00 96.06 153 GLY A O 1
ATOM 1152 N N . TYR A 1 154 ? 4.682 -3.023 -29.465 1.00 96.81 154 TYR A N 1
ATOM 1153 C CA . TYR A 1 154 ? 5.161 -4.258 -30.102 1.00 96.81 154 TYR A CA 1
ATOM 1154 C C . TYR A 1 154 ? 5.633 -5.303 -29.084 1.00 96.81 154 TYR A C 1
ATOM 1156 O O . TYR A 1 154 ? 6.022 -4.970 -27.970 1.00 96.81 154 TYR A O 1
ATOM 1164 N N . GLU A 1 155 ? 5.648 -6.580 -29.486 1.00 96.75 155 GLU A N 1
ATOM 1165 C CA . GLU A 1 155 ? 6.240 -7.674 -28.707 1.00 96.75 155 GLU A CA 1
ATOM 1166 C C . GLU A 1 155 ? 7.216 -8.480 -29.592 1.00 96.75 155 GLU A C 1
ATOM 1168 O O . GLU A 1 155 ? 6.782 -9.089 -30.575 1.00 96.75 155 GLU A O 1
ATOM 1173 N N . PRO A 1 156 ? 8.527 -8.493 -29.280 1.00 97.12 156 PRO A N 1
ATOM 1174 C CA . PRO A 1 156 ? 9.183 -7.759 -28.191 1.00 97.12 156 PRO A CA 1
ATOM 1175 C C . PRO A 1 156 ? 9.124 -6.235 -28.397 1.00 97.12 156 PRO A C 1
ATOM 1177 O O . PRO A 1 156 ? 9.142 -5.760 -29.530 1.00 97.12 156 PRO A O 1
ATOM 1180 N N . ALA A 1 157 ? 9.119 -5.469 -27.305 1.00 97.81 157 ALA A N 1
ATOM 1181 C CA . ALA A 1 157 ? 9.056 -4.004 -27.344 1.00 97.81 157 ALA A CA 1
ATOM 1182 C C . ALA A 1 157 ? 10.332 -3.358 -27.904 1.00 97.81 157 ALA A C 1
ATOM 1184 O O . ALA A 1 157 ? 10.338 -2.191 -28.274 1.00 97.81 157 ALA A O 1
ATOM 1185 N N . GLY A 1 158 ? 11.440 -4.093 -27.963 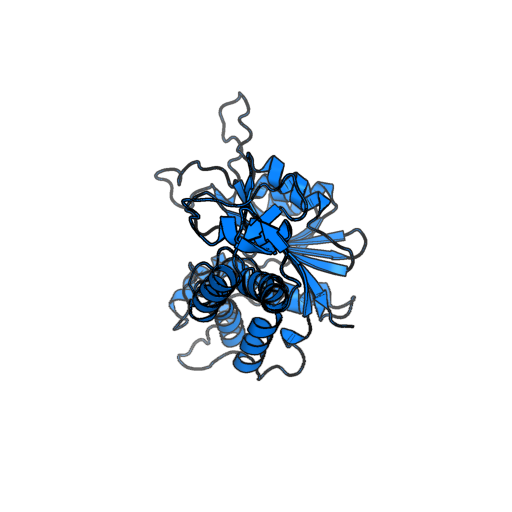1.00 97.44 158 GLY A N 1
ATOM 1186 C CA . GLY A 1 158 ? 12.667 -3.628 -28.598 1.00 97.44 158 GLY A CA 1
ATOM 1187 C C . GLY A 1 158 ? 13.755 -4.690 -28.598 1.00 97.44 158 GLY A C 1
ATOM 1188 O O . GLY A 1 158 ? 13.623 -5.743 -27.972 1.00 97.44 158 GLY A O 1
ATOM 1189 N N . PHE A 1 159 ? 14.855 -4.401 -29.287 1.00 97.75 159 PHE A N 1
ATOM 1190 C CA . PHE A 1 159 ? 16.015 -5.286 -29.381 1.00 97.75 159 PHE A CA 1
ATOM 1191 C C . PHE A 1 159 ? 17.250 -4.584 -28.825 1.00 97.75 159 PHE A C 1
ATOM 1193 O O . PHE A 1 159 ? 17.593 -3.479 -29.240 1.00 97.75 159 PHE A O 1
ATOM 1200 N N . VAL A 1 160 ? 17.942 -5.233 -27.892 1.00 97.12 160 VAL A N 1
ATOM 1201 C CA . VAL A 1 160 ? 19.133 -4.674 -27.234 1.00 97.12 160 VAL A CA 1
ATOM 1202 C C . VAL A 1 160 ? 20.238 -5.708 -27.117 1.00 97.12 160 VAL A C 1
ATOM 1204 O O . VAL A 1 160 ? 19.993 -6.913 -27.039 1.00 97.12 160 VAL A O 1
ATOM 1207 N N . SER A 1 161 ? 21.482 -5.232 -27.099 1.00 97.19 161 SER A N 1
ATOM 1208 C CA . SER A 1 161 ? 22.642 -6.102 -26.940 1.00 97.19 161 SER A CA 1
ATOM 1209 C C . SER A 1 161 ? 22.672 -6.734 -25.547 1.00 97.19 161 SER A C 1
ATOM 1211 O O . SER A 1 161 ? 22.323 -6.109 -24.541 1.00 97.19 161 SER A O 1
ATOM 1213 N N . ARG A 1 162 ? 23.168 -7.972 -25.467 1.00 97.19 162 ARG A N 1
ATOM 1214 C CA . ARG A 1 162 ? 23.326 -8.694 -24.194 1.00 97.19 162 ARG A CA 1
ATOM 1215 C C . ARG A 1 162 ? 24.214 -7.938 -23.199 1.00 97.19 162 ARG A C 1
ATOM 1217 O O . ARG A 1 162 ? 23.927 -7.930 -22.007 1.00 97.19 162 ARG A O 1
ATOM 1224 N N . ASN A 1 163 ? 25.236 -7.236 -23.691 1.00 97.00 163 ASN A N 1
ATOM 1225 C CA . ASN A 1 163 ? 26.092 -6.384 -22.861 1.00 97.00 163 ASN A CA 1
ATOM 1226 C C . ASN A 1 163 ? 25.303 -5.241 -22.205 1.00 97.00 163 ASN A C 1
ATOM 1228 O O . ASN A 1 163 ? 25.530 -4.938 -21.037 1.00 97.00 163 ASN A O 1
ATOM 1232 N N . ARG A 1 164 ? 24.339 -4.634 -22.916 1.00 96.06 164 ARG A N 1
ATOM 1233 C CA . ARG A 1 164 ? 23.468 -3.596 -22.343 1.00 96.06 164 ARG A CA 1
ATOM 1234 C C . ARG A 1 164 ? 22.563 -4.173 -21.248 1.00 96.06 164 ARG A C 1
ATOM 1236 O O . ARG A 1 164 ? 22.474 -3.567 -20.184 1.00 96.06 164 ARG A O 1
ATOM 1243 N N . ILE A 1 165 ? 21.990 -5.366 -21.457 1.00 96.81 165 ILE A N 1
ATOM 1244 C CA . ILE A 1 165 ? 21.224 -6.092 -20.422 1.00 96.81 165 ILE A CA 1
ATOM 1245 C C . ILE A 1 165 ? 22.085 -6.365 -19.182 1.00 96.81 165 ILE A C 1
ATOM 1247 O O . ILE A 1 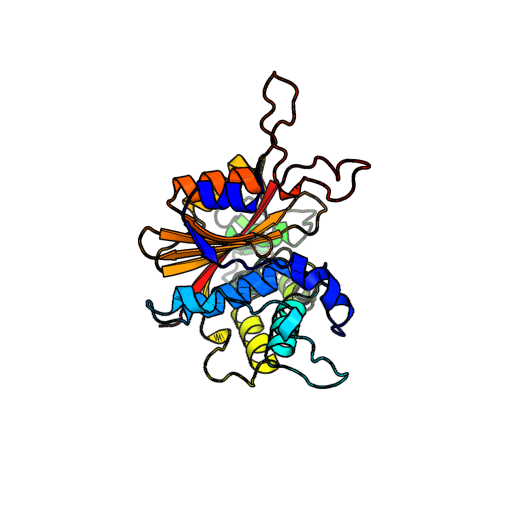165 ? 21.662 -6.076 -18.064 1.00 96.81 165 ILE A O 1
ATOM 1251 N N . GLN A 1 166 ? 23.305 -6.878 -19.370 1.00 97.00 166 GLN A N 1
ATOM 1252 C CA . GLN A 1 166 ? 24.227 -7.170 -18.270 1.00 97.00 166 GLN A CA 1
ATOM 1253 C C . GLN A 1 166 ? 24.592 -5.908 -17.480 1.00 97.00 166 GLN A C 1
ATOM 1255 O O . GLN A 1 166 ? 24.613 -5.939 -16.251 1.00 97.00 166 GLN A O 1
ATOM 1260 N N . ASN A 1 167 ? 24.842 -4.792 -18.169 1.00 94.81 167 ASN A N 1
ATOM 1261 C CA . ASN A 1 167 ? 25.132 -3.516 -17.521 1.00 94.81 167 ASN A CA 1
ATOM 1262 C C . ASN A 1 167 ? 23.946 -3.041 -16.676 1.00 94.81 167 ASN A C 1
ATOM 1264 O O . ASN A 1 167 ? 24.142 -2.704 -15.510 1.00 94.81 167 ASN A O 1
ATOM 1268 N N . TRP A 1 168 ? 22.720 -3.090 -17.211 1.00 94.62 168 TRP A N 1
ATOM 1269 C CA . TRP A 1 168 ? 21.521 -2.775 -16.430 1.00 94.62 168 TRP A CA 1
ATOM 1270 C C . TRP A 1 168 ? 21.384 -3.679 -15.204 1.00 94.62 168 TRP A C 1
ATOM 1272 O O . TRP A 1 168 ? 21.195 -3.165 -14.104 1.00 94.62 168 TRP A O 1
ATOM 1282 N N . LEU A 1 169 ? 21.547 -4.998 -15.350 1.00 94.69 169 LEU A N 1
ATOM 1283 C CA . LEU A 1 169 ? 21.495 -5.946 -14.231 1.00 94.69 169 LEU A CA 1
ATOM 1284 C C . LEU A 1 169 ? 22.536 -5.641 -13.150 1.00 94.69 169 LEU A C 1
ATOM 1286 O O . LEU A 1 169 ? 22.201 -5.652 -11.964 1.00 94.69 169 LEU A O 1
ATOM 1290 N N . ASN A 1 170 ? 23.772 -5.325 -13.540 1.00 93.50 170 ASN A N 1
ATOM 1291 C CA . ASN A 1 170 ? 24.829 -4.949 -12.603 1.00 93.50 170 ASN A CA 1
ATOM 1292 C C . ASN A 1 170 ? 24.453 -3.669 -11.845 1.00 93.50 170 ASN A C 1
ATOM 1294 O O . ASN A 1 170 ? 24.508 -3.653 -10.615 1.00 93.50 170 ASN A O 1
ATOM 1298 N N . THR A 1 171 ? 23.994 -2.631 -12.553 1.00 90.00 171 THR A N 1
ATOM 1299 C CA . THR A 1 171 ? 23.551 -1.368 -11.944 1.00 90.00 171 THR A CA 1
ATOM 1300 C C . THR A 1 171 ? 22.373 -1.571 -10.992 1.00 90.00 171 THR A C 1
ATOM 1302 O O . THR A 1 171 ? 22.374 -1.032 -9.887 1.00 90.00 171 THR A O 1
ATOM 1305 N N . ILE A 1 172 ? 21.373 -2.366 -11.382 1.00 87.75 172 ILE A N 1
ATOM 1306 C CA . ILE A 1 172 ? 20.200 -2.653 -10.545 1.00 87.75 172 ILE A CA 1
ATOM 1307 C C . ILE A 1 172 ? 20.625 -3.412 -9.287 1.00 87.75 172 ILE A C 1
ATOM 1309 O O . ILE A 1 172 ? 20.223 -3.044 -8.184 1.00 87.75 172 ILE A O 1
ATOM 1313 N N . THR A 1 173 ? 21.448 -4.451 -9.441 1.00 86.88 173 THR A N 1
ATOM 1314 C CA . THR A 1 173 ? 21.879 -5.323 -8.341 1.00 86.88 173 THR A CA 1
ATOM 1315 C C . THR A 1 173 ? 22.709 -4.554 -7.317 1.00 86.88 173 THR A C 1
ATOM 1317 O O . THR A 1 173 ? 22.424 -4.648 -6.123 1.00 86.88 173 THR A O 1
ATOM 1320 N N . GLN A 1 174 ? 23.673 -3.751 -7.783 1.00 84.75 174 GLN A N 1
ATOM 1321 C CA . GLN A 1 174 ? 24.560 -2.943 -6.939 1.00 84.75 174 GLN A CA 1
ATOM 1322 C C . GLN A 1 174 ? 23.870 -1.714 -6.333 1.00 84.75 174 GLN A C 1
ATOM 1324 O O . GLN A 1 174 ? 24.289 -1.232 -5.283 1.00 84.75 174 GLN A O 1
ATOM 1329 N N . GLY A 1 175 ? 22.816 -1.199 -6.971 1.00 77.88 175 GLY A N 1
ATOM 1330 C CA . GLY A 1 175 ? 22.037 -0.094 -6.425 1.00 77.88 175 GLY A CA 1
ATOM 1331 C C . GLY A 1 175 ? 21.366 -0.482 -5.107 1.00 77.88 175 GLY A C 1
ATOM 1332 O O . GLY A 1 175 ? 20.814 -1.580 -4.988 1.00 77.88 175 GLY A O 1
ATOM 1333 N N . VAL A 1 176 ? 21.371 0.432 -4.129 1.00 67.31 176 VAL A N 1
ATOM 1334 C CA . VAL A 1 176 ? 20.603 0.270 -2.885 1.00 67.31 176 VAL A CA 1
ATOM 1335 C C . VAL A 1 176 ? 19.153 0.004 -3.265 1.00 67.31 176 VAL A C 1
ATOM 1337 O O . VAL A 1 176 ? 18.551 0.781 -4.012 1.00 67.31 176 VAL A O 1
ATOM 1340 N N . ASP A 1 177 ? 18.609 -1.119 -2.796 1.00 59.28 177 ASP A N 1
ATOM 1341 C CA . ASP A 1 177 ? 17.189 -1.372 -2.968 1.00 59.28 177 ASP A CA 1
ATOM 1342 C C . ASP A 1 177 ? 16.430 -0.295 -2.177 1.00 59.28 177 ASP A C 1
ATOM 1344 O O . ASP A 1 177 ? 16.637 -0.191 -0.959 1.00 59.28 177 ASP A O 1
ATOM 1348 N N . PRO A 1 178 ? 15.582 0.526 -2.826 1.00 54.00 178 PRO A N 1
ATOM 1349 C CA . PRO A 1 178 ? 14.802 1.533 -2.125 1.00 54.00 178 PRO A CA 1
ATOM 1350 C C . PRO A 1 178 ? 13.968 0.953 -0.975 1.00 54.00 178 PRO A C 1
ATOM 1352 O O . PRO A 1 178 ? 13.623 1.722 -0.087 1.00 54.00 178 PRO A O 1
ATOM 1355 N N . GLN A 1 179 ? 13.740 -0.370 -0.894 1.00 51.50 179 GLN A N 1
ATOM 1356 C CA . GLN A 1 179 ? 13.181 -1.046 0.291 1.00 51.50 179 GLN A CA 1
ATOM 1357 C C . GLN A 1 179 ? 13.751 -0.555 1.632 1.00 51.50 179 GLN A C 1
ATOM 1359 O O . GLN A 1 179 ? 13.031 -0.535 2.631 1.00 51.50 179 GLN A O 1
ATOM 1364 N N . HIS A 1 180 ? 15.016 -0.129 1.676 1.00 48.97 180 HIS A N 1
ATOM 1365 C CA . HIS A 1 180 ? 15.677 0.326 2.900 1.00 48.97 180 HIS A CA 1
ATOM 1366 C C . HIS A 1 180 ? 15.763 1.858 3.065 1.00 48.97 180 HIS A C 1
ATOM 1368 O O . HIS A 1 180 ? 16.332 2.313 4.056 1.00 48.97 180 HIS A O 1
ATOM 1374 N N . SER A 1 181 ? 15.202 2.660 2.150 1.00 49.09 181 SER A N 1
ATOM 1375 C CA . SER A 1 181 ? 15.203 4.131 2.230 1.00 49.09 181 SER A CA 1
ATOM 1376 C C . SER A 1 181 ? 13.864 4.703 2.721 1.00 49.09 181 SER A C 1
ATOM 1378 O O . SER A 1 181 ? 12.857 3.996 2.789 1.00 49.09 181 SER A O 1
ATOM 1380 N N . LYS A 1 182 ? 13.853 6.002 3.078 1.0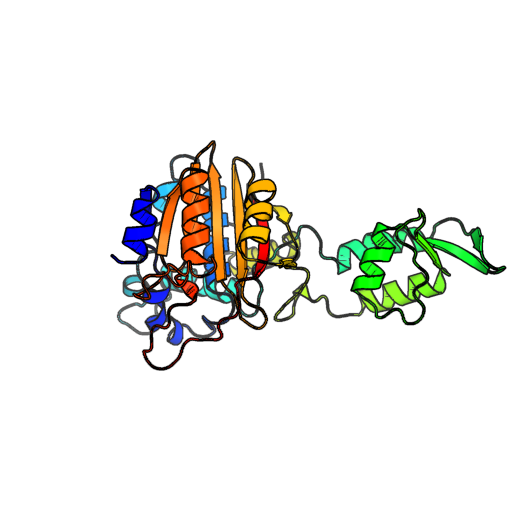0 45.19 182 LYS A N 1
ATOM 1381 C CA . LYS A 1 182 ? 12.711 6.662 3.738 1.00 45.19 182 LYS A CA 1
ATOM 1382 C C . LYS A 1 182 ? 11.408 6.721 2.914 1.00 45.19 182 LYS A C 1
ATOM 1384 O O . LYS A 1 182 ? 10.368 7.081 3.454 1.00 45.19 182 LYS A O 1
ATOM 1389 N N . LEU A 1 183 ? 11.452 6.405 1.621 1.00 46.12 183 LEU A N 1
ATOM 1390 C CA . LEU A 1 183 ? 10.346 6.560 0.673 1.00 46.12 183 LEU A CA 1
ATOM 1391 C C . LEU A 1 183 ? 10.584 5.639 -0.532 1.00 46.12 183 LEU A C 1
ATOM 1393 O O . LEU A 1 183 ? 10.914 6.097 -1.622 1.00 46.12 183 LEU A O 1
ATOM 1397 N N . ALA A 1 184 ? 10.486 4.324 -0.346 1.00 50.75 184 ALA A N 1
ATOM 1398 C CA . ALA A 1 184 ? 10.541 3.422 -1.489 1.00 50.75 184 ALA A CA 1
ATOM 1399 C C . ALA A 1 184 ? 9.300 3.638 -2.371 1.00 50.75 184 ALA A C 1
ATOM 1401 O O . ALA A 1 184 ? 8.229 3.122 -2.052 1.00 50.75 184 ALA A O 1
ATOM 1402 N N . ASP A 1 185 ? 9.438 4.357 -3.488 1.00 51.91 185 ASP A N 1
ATOM 1403 C CA . ASP A 1 185 ? 8.348 4.604 -4.452 1.00 51.91 185 ASP A CA 1
ATOM 1404 C C . ASP A 1 185 ? 7.707 3.304 -5.001 1.00 51.91 185 ASP A C 1
ATOM 1406 O O . ASP A 1 185 ? 6.613 3.330 -5.561 1.00 51.91 185 ASP A O 1
ATOM 1410 N N . GLY A 1 186 ? 8.359 2.149 -4.807 1.00 57.44 186 GLY A N 1
ATOM 1411 C CA . GLY A 1 186 ? 7.879 0.819 -5.205 1.00 57.44 186 GLY A CA 1
ATOM 1412 C C . GLY A 1 186 ? 7.395 -0.096 -4.072 1.00 57.44 186 GLY A C 1
ATOM 1413 O O . GLY A 1 186 ? 7.136 -1.265 -4.339 1.00 57.44 186 GLY A O 1
ATOM 1414 N N . GLY A 1 187 ? 7.293 0.390 -2.829 1.00 67.88 187 GLY A N 1
ATOM 1415 C CA . GLY A 1 187 ? 6.880 -0.413 -1.669 1.00 67.88 187 GLY A CA 1
ATOM 1416 C C . GLY A 1 187 ? 7.950 -1.380 -1.135 1.00 67.88 187 GLY A C 1
ATOM 1417 O O . GLY A 1 187 ? 9.040 -1.511 -1.694 1.00 67.88 187 GLY A O 1
ATOM 1418 N N . ARG A 1 188 ? 7.656 -2.036 -0.003 1.00 72.94 188 ARG A N 1
ATOM 1419 C CA . ARG A 1 188 ? 8.533 -3.052 0.616 1.00 72.94 188 ARG A CA 1
ATOM 1420 C C . ARG A 1 188 ? 8.113 -4.466 0.250 1.00 72.94 188 ARG A C 1
ATOM 1422 O O . ARG A 1 188 ? 6.921 -4.772 0.295 1.00 72.94 188 ARG A O 1
ATOM 1429 N N . GLU A 1 189 ? 9.089 -5.333 -0.017 1.00 82.44 189 GLU A N 1
ATOM 1430 C CA . GLU A 1 189 ? 8.820 -6.754 -0.201 1.00 82.44 189 GLU A CA 1
ATOM 1431 C C . GLU A 1 189 ? 8.340 -7.354 1.118 1.00 82.44 189 GLU A C 1
ATOM 1433 O O . GLU A 1 189 ? 9.062 -7.395 2.121 1.00 82.44 189 GLU A O 1
ATOM 1438 N N . TRP A 1 190 ? 7.093 -7.812 1.130 1.00 85.75 190 TRP A N 1
ATOM 1439 C CA . TRP A 1 190 ? 6.468 -8.268 2.360 1.00 85.75 190 TRP A CA 1
ATOM 1440 C C . TRP A 1 190 ? 7.161 -9.493 2.955 1.00 85.75 190 TRP A C 1
ATOM 1442 O O . TRP A 1 190 ? 7.279 -9.577 4.174 1.00 85.75 190 TRP A O 1
ATOM 1452 N N . GLY A 1 191 ? 7.662 -10.417 2.129 1.00 83.19 191 GLY A N 1
ATOM 1453 C CA . GLY A 1 191 ? 8.348 -11.620 2.610 1.00 83.19 191 GLY A CA 1
ATOM 1454 C C . GLY A 1 191 ? 9.554 -11.291 3.493 1.00 83.19 191 GLY A C 1
ATOM 1455 O O . GLY A 1 191 ? 9.663 -11.787 4.618 1.00 83.19 191 GLY A O 1
ATOM 1456 N N . GLN A 1 192 ? 10.423 -10.396 3.018 1.00 80.56 192 GLN A N 1
ATOM 1457 C CA . GLN A 1 192 ? 11.578 -9.927 3.779 1.00 80.56 192 GLN A CA 1
ATOM 1458 C C . GLN A 1 192 ? 11.147 -9.105 4.998 1.00 80.56 192 GLN A C 1
ATOM 1460 O O . GLN A 1 192 ? 11.589 -9.359 6.119 1.00 80.56 192 GLN A O 1
ATOM 1465 N N . TYR A 1 193 ? 10.250 -8.142 4.805 1.00 83.12 193 TYR A N 1
ATOM 1466 C CA . TYR A 1 193 ? 9.888 -7.213 5.866 1.00 83.12 193 TYR A CA 1
ATOM 1467 C C . TYR A 1 193 ? 9.089 -7.871 7.003 1.00 83.12 193 TYR A C 1
ATOM 1469 O O . TYR A 1 193 ? 9.323 -7.589 8.178 1.00 83.12 193 TYR A O 1
ATOM 1477 N N . ALA A 1 194 ? 8.196 -8.811 6.695 1.00 86.81 194 ALA A N 1
ATOM 1478 C CA . ALA A 1 194 ? 7.489 -9.588 7.707 1.00 86.81 194 ALA A CA 1
ATOM 1479 C C . ALA A 1 194 ? 8.458 -10.397 8.578 1.00 86.81 194 ALA A C 1
ATOM 1481 O O . ALA A 1 194 ? 8.251 -10.488 9.789 1.00 86.81 194 ALA A O 1
ATOM 1482 N N . LYS A 1 195 ? 9.534 -10.932 7.983 1.00 86.38 195 LYS A N 1
ATOM 1483 C CA . LYS A 1 195 ? 10.610 -11.610 8.714 1.00 86.38 195 LYS A CA 1
ATOM 1484 C C . LYS A 1 195 ? 11.367 -10.639 9.623 1.00 86.38 195 LYS A C 1
ATOM 1486 O O . LYS A 1 195 ? 11.529 -10.942 10.799 1.00 86.38 195 LYS A O 1
ATOM 1491 N N . GLU A 1 196 ? 11.740 -9.456 9.129 1.00 83.19 196 GLU A N 1
ATOM 1492 C CA . GLU A 1 196 ? 12.371 -8.405 9.948 1.00 83.19 196 GLU A CA 1
ATOM 1493 C C . GLU A 1 196 ? 11.503 -8.041 11.165 1.00 83.19 196 GLU A C 1
ATOM 1495 O O . GLU A 1 196 ? 11.997 -7.953 12.292 1.00 83.19 196 GLU A O 1
ATOM 1500 N N . LEU A 1 197 ? 10.192 -7.868 10.961 1.00 83.25 197 LEU A N 1
ATOM 1501 C CA . LEU A 1 197 ? 9.248 -7.602 12.044 1.00 83.25 197 LEU A CA 1
ATOM 1502 C C . LEU A 1 197 ? 9.130 -8.796 13.003 1.00 83.25 197 LEU A C 1
ATOM 1504 O O . LEU A 1 197 ? 9.074 -8.602 14.216 1.00 83.25 197 LEU A O 1
ATOM 1508 N N . ASP A 1 198 ? 9.098 -10.027 12.498 1.00 86.81 198 ASP A N 1
ATOM 1509 C CA . ASP A 1 198 ? 9.029 -11.228 13.332 1.00 86.81 198 ASP A CA 1
ATOM 1510 C C . ASP A 1 198 ? 10.276 -11.431 14.189 1.00 86.81 198 ASP A C 1
ATOM 1512 O O . ASP A 1 198 ? 10.148 -11.803 15.358 1.00 86.81 198 ASP A O 1
ATOM 1516 N N . ASP A 1 199 ? 11.455 -11.148 13.643 1.00 83.56 199 ASP A N 1
ATOM 1517 C CA . ASP A 1 199 ? 12.724 -11.210 14.363 1.00 83.56 199 ASP A CA 1
ATOM 1518 C C . ASP A 1 199 ? 12.775 -10.107 15.432 1.00 83.56 199 ASP A C 1
ATOM 1520 O O . ASP A 1 199 ? 13.032 -10.376 16.613 1.00 83.56 199 ASP A O 1
ATOM 1524 N N . LYS A 1 200 ? 12.396 -8.877 15.056 1.00 79.12 200 LYS A N 1
ATOM 1525 C CA . LYS A 1 200 ? 12.314 -7.716 15.957 1.00 79.12 200 LYS A CA 1
ATOM 1526 C C . LYS A 1 200 ? 11.295 -7.905 17.085 1.00 79.12 200 LYS A C 1
ATOM 1528 O O . LYS A 1 200 ? 11.508 -7.423 18.197 1.00 79.12 200 LYS A O 1
ATOM 1533 N N . PHE A 1 201 ? 10.190 -8.609 16.830 1.00 76.94 201 PHE A N 1
ATOM 1534 C CA . PHE A 1 201 ? 9.098 -8.841 17.788 1.00 76.94 201 PHE A CA 1
ATOM 1535 C C . PHE A 1 201 ? 8.954 -10.314 18.203 1.00 76.94 201 PHE A C 1
ATOM 1537 O O . PHE A 1 201 ? 7.861 -10.767 18.570 1.00 76.94 201 PHE A O 1
ATOM 1544 N N . SER A 1 202 ? 10.072 -11.044 18.221 1.00 76.12 202 SER A N 1
ATOM 1545 C CA . SER A 1 202 ? 10.174 -12.492 18.470 1.00 76.12 202 SER A CA 1
ATOM 1546 C C . SER A 1 202 ? 9.518 -12.989 19.768 1.00 76.12 202 SER A C 1
ATOM 1548 O O . SER A 1 202 ? 9.134 -14.158 19.870 1.00 76.12 202 SER A O 1
ATOM 1550 N N . GLY A 1 203 ? 9.270 -12.098 20.735 1.00 70.56 203 GLY A N 1
ATOM 1551 C CA . GLY A 1 203 ? 8.534 -12.397 21.966 1.00 70.56 203 GLY A CA 1
ATOM 1552 C C . GLY A 1 203 ? 7.082 -12.869 21.768 1.00 70.56 203 GLY A C 1
ATOM 1553 O O . GLY A 1 203 ? 6.482 -13.400 22.703 1.00 70.56 203 GLY A O 1
ATOM 1554 N N . SER A 1 204 ? 6.482 -12.719 20.576 1.00 67.06 204 SER A N 1
ATOM 1555 C CA . SER A 1 204 ? 5.096 -13.141 20.310 1.00 67.06 204 SER A CA 1
ATOM 1556 C C . SER A 1 204 ? 4.978 -14.346 19.367 1.00 67.06 204 SER A C 1
ATOM 1558 O O . SER A 1 204 ? 4.683 -14.212 18.182 1.00 67.06 204 SER A O 1
ATOM 1560 N N . LYS A 1 205 ? 5.085 -15.570 19.907 1.00 70.69 205 LYS A N 1
ATOM 1561 C CA . LYS A 1 205 ? 4.986 -16.818 19.112 1.00 70.69 205 LYS A CA 1
ATOM 1562 C C . LYS A 1 205 ? 3.672 -16.984 18.326 1.00 70.69 205 LYS A C 1
ATOM 1564 O O . LYS A 1 205 ? 3.657 -17.617 17.276 1.00 70.69 205 LYS A O 1
ATOM 1569 N N . LYS A 1 206 ? 2.551 -16.445 18.824 1.00 72.69 206 LYS A N 1
ATOM 1570 C CA . LYS A 1 206 ? 1.212 -16.673 18.237 1.00 72.69 206 LYS A CA 1
ATOM 1571 C C . LYS A 1 206 ? 0.817 -15.662 17.158 1.00 72.69 206 LYS A C 1
ATOM 1573 O O . LYS A 1 206 ? -0.185 -15.881 16.490 1.00 72.69 206 LYS A O 1
ATOM 1578 N N . ARG A 1 207 ? 1.548 -14.555 17.026 1.00 74.19 207 ARG A N 1
ATOM 1579 C CA . ARG A 1 207 ? 1.044 -13.313 16.421 1.00 74.19 207 ARG A CA 1
ATOM 1580 C C . ARG A 1 207 ? 2.066 -12.644 15.504 1.00 74.19 207 ARG A C 1
ATOM 1582 O O . ARG A 1 207 ? 2.188 -11.421 15.508 1.00 74.19 207 ARG A O 1
ATOM 1589 N N . LYS A 1 208 ? 2.773 -13.479 14.754 1.00 88.06 208 LYS A N 1
ATOM 1590 C CA . LYS A 1 208 ? 3.817 -13.128 13.792 1.00 88.06 208 LYS A CA 1
ATOM 1591 C C . LYS A 1 208 ? 3.261 -12.414 12.559 1.00 88.06 208 LYS A C 1
ATOM 1593 O O . LYS A 1 208 ? 2.183 -12.776 12.107 1.00 88.06 208 LYS A O 1
ATOM 1598 N N . PHE A 1 209 ? 3.961 -11.429 12.015 1.00 89.00 209 PHE A N 1
ATOM 1599 C CA . PHE A 1 209 ? 3.642 -10.794 10.736 1.00 89.00 209 PHE A CA 1
ATOM 1600 C C . PHE A 1 209 ? 3.793 -11.771 9.567 1.00 89.00 209 PHE A C 1
ATOM 1602 O O . PHE A 1 209 ? 2.953 -11.746 8.679 1.00 89.00 209 PHE A O 1
ATOM 1609 N N . GLY A 1 210 ? 4.722 -12.732 9.620 1.00 90.44 210 GLY A N 1
ATOM 1610 C CA . GLY A 1 210 ? 4.879 -13.758 8.579 1.00 90.44 210 GLY A CA 1
ATOM 1611 C C . GLY A 1 210 ? 3.702 -14.736 8.428 1.00 90.44 210 GLY A C 1
ATOM 1612 O O . GLY A 1 210 ? 3.771 -15.653 7.619 1.00 90.44 210 GLY A O 1
ATOM 1613 N N . LYS A 1 211 ? 2.625 -14.579 9.214 1.00 92.69 211 LYS A N 1
ATOM 1614 C CA . LYS A 1 211 ? 1.369 -15.347 9.096 1.00 92.69 211 LYS A CA 1
ATOM 1615 C C . LYS A 1 211 ? 0.289 -14.658 8.253 1.00 92.69 211 LYS A C 1
ATOM 1617 O O . LYS A 1 211 ? -0.823 -15.172 8.165 1.00 92.69 211 LYS A O 1
ATOM 1622 N N . ILE A 1 212 ? 0.582 -13.483 7.709 1.00 94.12 212 ILE A N 1
ATOM 1623 C CA . ILE A 1 212 ? -0.208 -12.867 6.641 1.00 94.12 212 ILE A CA 1
ATOM 1624 C C . ILE A 1 212 ? 0.690 -12.719 5.412 1.00 94.12 212 ILE A C 1
ATOM 1626 O O . ILE A 1 212 ? 1.911 -12.638 5.561 1.00 94.12 212 ILE A O 1
ATOM 1630 N N . HIS A 1 213 ? 0.105 -12.656 4.224 1.00 94.12 213 HIS A N 1
ATOM 1631 C CA . HIS A 1 213 ? 0.816 -12.407 2.971 1.00 94.12 213 HIS A CA 1
ATOM 1632 C C . HIS A 1 213 ? 0.107 -11.324 2.157 1.00 94.12 213 HIS A C 1
ATOM 1634 O O . HIS A 1 213 ? -1.087 -11.086 2.346 1.00 94.12 213 HIS A O 1
ATOM 1640 N N . VAL A 1 214 ? 0.851 -10.662 1.269 1.00 94.12 214 VAL A N 1
ATOM 1641 C CA . VAL A 1 214 ? 0.278 -9.738 0.284 1.00 94.12 214 VAL A CA 1
ATOM 1642 C C . VAL A 1 214 ? -0.365 -10.563 -0.824 1.00 94.12 214 VAL A C 1
ATOM 1644 O O . VAL A 1 214 ? 0.299 -11.398 -1.430 1.00 94.12 214 VAL A O 1
ATOM 1647 N N . VAL A 1 215 ? -1.651 -10.329 -1.069 1.00 94.06 215 VAL A N 1
ATOM 1648 C CA . VAL A 1 215 ? -2.404 -10.912 -2.187 1.00 94.06 215 VAL A CA 1
ATOM 1649 C C . VAL A 1 215 ? -2.158 -10.094 -3.447 1.00 94.06 215 VAL A C 1
ATOM 1651 O O . VAL A 1 215 ? -1.809 -10.625 -4.494 1.00 94.06 215 VAL A O 1
ATOM 1654 N N . THR A 1 216 ? -2.327 -8.780 -3.329 1.00 92.00 216 THR A N 1
ATOM 1655 C CA . THR A 1 216 ? -2.089 -7.818 -4.402 1.00 92.00 216 THR A CA 1
ATOM 1656 C C . THR A 1 216 ? -1.818 -6.442 -3.808 1.00 92.00 216 THR A C 1
ATOM 1658 O O . THR A 1 216 ? -2.092 -6.179 -2.632 1.00 92.00 216 THR A O 1
ATOM 1661 N N . SER A 1 217 ? -1.272 -5.553 -4.621 1.00 90.31 217 SER A N 1
ATOM 1662 C CA . SER A 1 217 ? -0.914 -4.200 -4.228 1.00 90.31 217 SER A CA 1
ATOM 1663 C C . SER A 1 217 ? -0.930 -3.271 -5.426 1.00 90.31 217 SER A C 1
ATOM 1665 O O . SER A 1 217 ? -0.514 -3.662 -6.516 1.00 90.31 217 SER A O 1
ATOM 1667 N N . SER A 1 218 ? -1.313 -2.020 -5.206 1.00 86.69 218 SER A N 1
ATOM 1668 C CA . SER A 1 218 ? -1.070 -0.948 -6.156 1.00 86.69 218 SER A CA 1
ATOM 1669 C C . SER A 1 218 ? 0.168 -0.158 -5.746 1.00 86.69 218 SER A C 1
ATOM 1671 O O . SER A 1 218 ? 0.421 0.096 -4.566 1.00 86.69 218 SER A O 1
ATOM 1673 N N . ASN A 1 219 ? 0.908 0.318 -6.743 1.00 79.94 219 ASN A N 1
ATOM 1674 C CA . ASN A 1 219 ? 1.893 1.364 -6.498 1.00 79.94 219 ASN A CA 1
ATOM 1675 C C . ASN A 1 219 ? 1.187 2.640 -6.031 1.00 79.94 219 ASN A C 1
ATOM 1677 O O . ASN A 1 219 ? -0.012 2.830 -6.270 1.00 79.94 219 ASN A O 1
ATOM 1681 N N . GLN A 1 220 ? 1.945 3.532 -5.400 1.00 83.19 220 GLN A N 1
ATOM 1682 C CA . GLN A 1 220 ? 1.447 4.873 -5.163 1.00 83.19 220 GLN A CA 1
ATOM 1683 C C . GLN A 1 220 ? 1.311 5.593 -6.500 1.00 83.19 220 GLN A C 1
ATOM 1685 O O . GLN A 1 220 ? 2.276 5.744 -7.244 1.00 83.19 220 GLN A O 1
ATOM 1690 N N . GLN A 1 221 ? 0.095 6.023 -6.805 1.00 85.50 221 GLN A N 1
ATOM 1691 C CA . GLN A 1 221 ? -0.226 6.721 -8.040 1.00 85.50 221 GLN A CA 1
ATOM 1692 C C . GLN A 1 221 ? -0.863 8.065 -7.722 1.00 85.50 221 GLN A C 1
ATOM 1694 O O . GLN A 1 221 ? -1.550 8.206 -6.709 1.00 85.50 221 GLN A O 1
ATOM 1699 N N . THR A 1 222 ? -0.642 9.044 -8.596 1.00 87.88 222 THR A N 1
ATOM 1700 C CA . THR A 1 222 ? -1.336 10.333 -8.562 1.00 87.88 222 THR A CA 1
ATOM 1701 C C . THR A 1 222 ? -2.502 10.282 -9.537 1.00 87.88 222 THR A C 1
ATOM 1703 O O . THR A 1 222 ? -2.313 10.061 -10.729 1.00 87.88 222 THR A O 1
ATOM 1706 N N . TYR A 1 223 ? -3.705 10.505 -9.029 1.00 89.81 223 TYR A N 1
ATOM 1707 C CA . TYR A 1 223 ? -4.947 10.480 -9.788 1.00 89.81 223 TYR A CA 1
ATOM 1708 C C . TYR A 1 223 ? -5.434 11.901 -10.067 1.00 89.81 223 TYR A C 1
ATOM 1710 O O . TYR A 1 223 ? -5.137 12.829 -9.318 1.00 89.81 223 TYR A O 1
ATOM 1718 N N . GLY A 1 224 ? -6.255 12.071 -11.107 1.00 89.75 224 GLY A N 1
ATOM 1719 C CA . GLY A 1 224 ? -6.803 13.385 -11.466 1.00 89.75 224 GLY A CA 1
ATOM 1720 C C . GLY A 1 224 ? -7.698 14.009 -10.386 1.00 89.75 224 GLY A C 1
ATOM 1721 O O . GLY A 1 224 ? -7.843 15.226 -10.328 1.00 89.75 224 GLY A O 1
ATOM 1722 N N . SER A 1 225 ? -8.295 13.200 -9.505 1.00 91.06 225 SER A N 1
ATOM 1723 C CA . SER A 1 225 ? -9.112 13.681 -8.386 1.00 91.06 225 SER A CA 1
ATOM 1724 C C . SER A 1 225 ? -9.236 12.633 -7.272 1.00 91.06 225 SER A C 1
ATOM 1726 O O . SER A 1 225 ? -9.000 11.445 -7.516 1.00 91.06 225 SER A O 1
ATOM 1728 N N . PRO A 1 226 ? -9.691 13.025 -6.064 1.00 90.44 226 PRO A N 1
ATOM 1729 C CA . PRO A 1 226 ? -10.056 12.060 -5.035 1.00 90.44 226 PRO A CA 1
ATOM 1730 C C . PRO A 1 226 ? -11.149 11.070 -5.461 1.00 90.44 226 PRO A C 1
ATOM 1732 O O . PRO A 1 226 ? -11.164 9.923 -5.025 1.00 90.44 226 PRO A O 1
ATOM 1735 N N . GLY A 1 227 ? -12.067 11.498 -6.335 1.00 91.81 227 GLY A N 1
ATOM 1736 C CA . GLY A 1 227 ? -13.104 10.625 -6.887 1.00 91.81 227 GLY A CA 1
ATOM 1737 C C . GLY A 1 227 ? -12.548 9.542 -7.807 1.00 91.81 227 GLY A C 1
ATOM 1738 O O . GLY A 1 227 ? -13.018 8.405 -7.756 1.00 91.81 227 GLY A O 1
ATOM 1739 N N . ALA A 1 228 ? -11.517 9.870 -8.590 1.00 93.50 228 ALA A N 1
ATOM 1740 C CA . ALA A 1 228 ? -10.873 8.923 -9.491 1.00 93.50 228 ALA A CA 1
ATOM 1741 C C . ALA A 1 228 ? -10.202 7.779 -8.718 1.00 93.50 228 ALA A C 1
ATOM 1743 O O . ALA A 1 228 ? -10.520 6.618 -8.966 1.00 93.50 228 ALA A O 1
ATOM 1744 N N . TRP A 1 229 ? -9.364 8.080 -7.716 1.00 94.62 229 TRP A N 1
ATOM 1745 C CA . TRP A 1 229 ? -8.727 7.005 -6.945 1.00 94.62 229 TRP A CA 1
ATOM 1746 C C . TRP A 1 229 ? -9.717 6.217 -6.092 1.00 94.62 229 TRP A C 1
ATOM 1748 O O . TRP A 1 229 ? -9.518 5.026 -5.888 1.00 94.62 229 TRP A O 1
ATOM 1758 N N . ARG A 1 230 ? -10.805 6.826 -5.600 1.00 95.06 230 ARG A N 1
ATOM 1759 C CA . ARG A 1 230 ? -11.842 6.065 -4.882 1.00 95.06 230 ARG A CA 1
ATOM 1760 C C . ARG A 1 230 ? -12.554 5.073 -5.786 1.00 95.06 230 ARG A C 1
ATOM 1762 O O . ARG A 1 230 ? -12.891 3.991 -5.324 1.00 95.06 230 ARG A O 1
ATOM 1769 N N . THR A 1 231 ? -12.808 5.449 -7.036 1.00 94.62 231 THR A N 1
ATOM 1770 C CA . THR A 1 231 ? -13.420 4.548 -8.020 1.00 94.62 231 THR A CA 1
ATOM 1771 C C . THR A 1 231 ? -12.511 3.344 -8.255 1.00 94.62 231 THR A C 1
ATOM 1773 O O . THR A 1 231 ? -12.972 2.212 -8.146 1.00 94.62 231 THR A O 1
ATOM 1776 N N . GLU A 1 232 ? -11.213 3.592 -8.444 1.00 95.75 232 GLU A N 1
ATOM 1777 C CA . GLU A 1 232 ? -10.184 2.551 -8.540 1.00 95.75 232 GLU A CA 1
ATOM 1778 C C . GLU A 1 232 ? -10.135 1.662 -7.283 1.00 95.75 232 GLU A C 1
ATOM 1780 O O . GLU A 1 232 ? -10.210 0.438 -7.373 1.00 95.75 232 GLU A O 1
ATOM 1785 N N . LEU A 1 233 ? -10.090 2.263 -6.089 1.00 96.44 233 LEU A N 1
ATOM 1786 C CA . LEU A 1 233 ? -10.040 1.530 -4.823 1.00 96.44 233 LEU A CA 1
ATOM 1787 C C . LEU A 1 233 ? -11.280 0.650 -4.610 1.00 96.44 233 LEU A C 1
ATOM 1789 O O . LEU A 1 233 ? -11.154 -0.476 -4.146 1.00 96.44 233 LEU A O 1
ATOM 1793 N N . LEU A 1 234 ? -12.480 1.145 -4.918 1.00 95.94 234 LEU A N 1
ATOM 1794 C CA . LEU A 1 234 ? -13.712 0.372 -4.738 1.00 95.94 234 LEU A CA 1
ATOM 1795 C C . LEU A 1 234 ? -13.830 -0.776 -5.749 1.00 95.94 234 LEU A C 1
ATOM 1797 O O . LEU A 1 234 ? -14.469 -1.774 -5.427 1.00 95.94 234 LEU A O 1
ATOM 1801 N N . ALA A 1 235 ? -13.230 -0.638 -6.934 1.00 95.88 235 ALA A N 1
ATOM 1802 C CA . ALA A 1 235 ? -13.221 -1.677 -7.958 1.00 95.88 235 ALA A CA 1
ATOM 1803 C C . ALA A 1 235 ? -12.193 -2.782 -7.666 1.00 95.88 235 ALA A C 1
ATOM 1805 O O . ALA A 1 235 ? -12.515 -3.959 -7.801 1.00 95.88 235 ALA A O 1
ATOM 1806 N N . ASN A 1 236 ? -10.981 -2.409 -7.242 1.00 96.44 236 ASN A N 1
ATOM 1807 C CA . ASN A 1 236 ? -9.832 -3.325 -7.211 1.00 96.44 236 ASN A CA 1
ATOM 1808 C C . ASN A 1 236 ? -9.215 -3.516 -5.818 1.00 96.44 236 ASN A C 1
ATOM 1810 O O . ASN A 1 236 ? -8.435 -4.437 -5.595 1.00 96.44 236 ASN A O 1
ATOM 1814 N N . GLY A 1 237 ? -9.541 -2.641 -4.869 1.00 95.81 237 GLY A N 1
ATOM 1815 C CA . GLY A 1 237 ? -8.871 -2.559 -3.576 1.00 95.81 237 GLY A CA 1
ATOM 1816 C C . GLY A 1 237 ? -9.437 -3.459 -2.488 1.00 95.81 237 GLY A C 1
ATOM 1817 O O . GLY A 1 237 ? -8.899 -3.449 -1.385 1.00 95.81 237 GLY A O 1
ATOM 1818 N N . PHE A 1 238 ? -10.503 -4.222 -2.736 1.00 96.94 238 PHE A N 1
ATOM 1819 C CA . PHE A 1 238 ? -11.138 -5.052 -1.709 1.00 96.94 238 PHE A CA 1
ATOM 1820 C C . PHE A 1 238 ? -11.402 -6.469 -2.203 1.00 96.94 238 PHE A C 1
ATOM 1822 O O . PHE A 1 238 ? -11.913 -6.678 -3.298 1.00 96.94 238 PHE A O 1
ATOM 1829 N N . GLN A 1 239 ? -11.109 -7.438 -1.340 1.00 96.69 239 GLN A N 1
ATOM 1830 C CA . GLN A 1 239 ? -11.366 -8.852 -1.572 1.00 96.69 239 GLN A CA 1
ATOM 1831 C C . GLN A 1 239 ? -11.948 -9.470 -0.301 1.00 96.69 239 GLN A C 1
ATOM 1833 O O . GLN A 1 239 ? -11.551 -9.106 0.808 1.00 96.69 239 GLN A O 1
ATOM 1838 N N . THR A 1 240 ? -12.914 -10.375 -0.460 1.00 95.25 240 THR A N 1
ATOM 1839 C CA . THR A 1 240 ? -13.557 -11.065 0.664 1.00 95.25 240 THR A CA 1
ATOM 1840 C C . THR A 1 240 ? -12.522 -11.789 1.523 1.00 95.25 240 THR A C 1
ATOM 1842 O O . THR A 1 240 ? -11.579 -12.383 1.002 1.00 95.25 240 THR A O 1
ATOM 1845 N N . ASP A 1 241 ? -12.696 -11.706 2.842 1.00 93.62 241 ASP A N 1
ATOM 1846 C CA . ASP A 1 241 ? -11.819 -12.272 3.874 1.00 93.62 241 ASP A CA 1
ATOM 1847 C C . ASP A 1 241 ? -10.374 -11.741 3.842 1.00 93.62 241 ASP A C 1
ATOM 1849 O O . ASP A 1 241 ? -9.465 -12.309 4.452 1.00 93.62 241 ASP A O 1
ATOM 1853 N N . CYS A 1 242 ? -10.165 -10.609 3.166 1.00 95.81 242 CYS A N 1
ATOM 1854 C CA . CYS A 1 242 ? -8.893 -9.907 3.105 1.00 95.81 242 CYS A CA 1
ATOM 1855 C C . CYS A 1 242 ? -8.974 -8.547 3.807 1.00 95.81 242 CYS A C 1
ATOM 1857 O O . CYS A 1 242 ? -10.046 -7.975 4.034 1.00 95.81 242 CYS A O 1
ATOM 1859 N N . CYS A 1 243 ? -7.808 -8.014 4.160 1.00 95.94 243 CYS A N 1
ATOM 1860 C CA . CYS A 1 243 ? -7.668 -6.701 4.769 1.00 95.94 243 CYS A CA 1
ATOM 1861 C C . CYS A 1 243 ? -6.758 -5.816 3.924 1.00 95.94 243 CYS A C 1
ATOM 1863 O O . CYS A 1 243 ? -5.608 -6.160 3.667 1.00 95.94 243 CYS A O 1
ATOM 1865 N N . THR A 1 244 ? -7.268 -4.658 3.537 1.00 96.62 244 THR A N 1
ATOM 1866 C CA . THR A 1 244 ? -6.596 -3.698 2.674 1.00 96.62 244 THR A CA 1
ATOM 1867 C C . THR A 1 244 ? -6.065 -2.541 3.499 1.00 96.62 244 THR A C 1
ATOM 1869 O O . THR A 1 244 ? -6.844 -1.862 4.163 1.00 96.62 244 THR A O 1
ATOM 1872 N N . ILE A 1 245 ? -4.764 -2.272 3.436 1.00 95.38 245 ILE A N 1
ATOM 1873 C CA . ILE A 1 245 ? -4.200 -0.997 3.895 1.00 95.38 245 ILE A CA 1
ATOM 1874 C C . ILE A 1 245 ? -4.259 -0.023 2.728 1.00 95.38 245 ILE A C 1
ATOM 1876 O O . ILE A 1 245 ? -3.817 -0.359 1.634 1.00 95.38 245 ILE A O 1
ATOM 1880 N N . VAL A 1 246 ? -4.797 1.168 2.963 1.00 95.00 246 VAL A N 1
ATOM 1881 C CA . VAL A 1 246 ? -4.933 2.225 1.962 1.00 95.00 246 VAL A CA 1
ATOM 1882 C C . VAL A 1 246 ? -4.089 3.409 2.406 1.00 95.00 246 VAL A C 1
ATOM 1884 O O . VAL A 1 246 ? -4.365 4.015 3.442 1.00 95.00 246 VAL A O 1
ATOM 1887 N N . GLY A 1 247 ? -3.062 3.726 1.625 1.00 92.19 247 GLY A N 1
ATOM 1888 C CA . GLY A 1 247 ? -2.269 4.938 1.768 1.00 92.19 247 GLY A CA 1
ATOM 1889 C C . GLY A 1 247 ? -2.853 6.040 0.899 1.00 92.19 247 GLY A C 1
ATOM 1890 O O . GLY A 1 247 ? -3.054 5.835 -0.292 1.00 92.19 247 GLY A O 1
ATOM 1891 N N . VAL A 1 248 ? -3.111 7.212 1.464 1.00 91.44 248 VAL A N 1
ATOM 1892 C CA . VAL A 1 248 ? -3.632 8.378 0.741 1.00 91.44 248 VAL A CA 1
ATOM 1893 C C . VAL A 1 248 ? -2.814 9.616 1.081 1.00 91.44 248 VAL A C 1
ATOM 1895 O O . VAL A 1 248 ? -2.278 9.722 2.177 1.00 91.44 248 VAL A O 1
ATOM 1898 N N . GLY A 1 249 ? -2.687 10.568 0.161 1.00 88.94 249 GLY A N 1
ATOM 1899 C CA . GLY A 1 249 ? -1.943 11.794 0.447 1.00 88.94 249 GLY A CA 1
ATOM 1900 C C . GLY A 1 249 ? -2.102 12.887 -0.596 1.00 88.94 249 GLY A C 1
ATOM 1901 O O . GLY A 1 249 ? -2.626 12.672 -1.692 1.00 88.94 249 GLY A O 1
ATOM 1902 N N . ALA A 1 250 ? -1.625 14.079 -0.250 1.00 85.19 250 ALA A N 1
ATOM 1903 C CA . ALA A 1 250 ? -1.470 15.183 -1.185 1.00 85.19 250 ALA A CA 1
ATOM 1904 C C . ALA A 1 250 ? -0.062 15.171 -1.826 1.00 85.19 250 ALA A C 1
ATOM 1906 O O . ALA A 1 250 ? 0.883 14.595 -1.271 1.00 85.19 250 ALA A O 1
ATOM 1907 N N . PRO A 1 251 ? 0.117 15.788 -3.007 1.00 79.75 251 PRO A N 1
ATOM 1908 C CA . PRO A 1 251 ? 1.440 16.001 -3.585 1.00 79.75 251 PRO A CA 1
ATOM 1909 C C . PRO A 1 251 ? 2.360 16.783 -2.632 1.00 79.75 251 PRO A C 1
ATOM 1911 O O . PRO A 1 251 ? 2.059 17.921 -2.265 1.00 79.75 251 PRO A O 1
ATOM 1914 N N . GLY A 1 252 ? 3.485 16.171 -2.250 1.00 75.62 252 GLY A N 1
ATOM 1915 C CA . GLY A 1 252 ? 4.460 16.748 -1.315 1.00 75.62 252 GLY A CA 1
ATOM 1916 C C . GLY A 1 252 ? 4.111 16.621 0.173 1.00 75.62 252 GLY A C 1
ATOM 1917 O O . GLY A 1 252 ? 4.802 17.222 0.986 1.00 75.62 252 GLY A O 1
ATOM 1918 N N . ASP A 1 253 ? 3.066 15.867 0.531 1.00 77.44 253 ASP A N 1
ATOM 1919 C CA . ASP A 1 253 ? 2.671 15.614 1.925 1.00 77.44 253 ASP A CA 1
ATOM 1920 C C . ASP A 1 253 ? 3.010 14.177 2.366 1.00 77.44 253 ASP A C 1
ATOM 1922 O O . ASP A 1 253 ? 3.123 13.270 1.531 1.00 77.44 253 ASP A O 1
ATOM 1926 N N . GLU A 1 254 ? 3.142 13.978 3.680 1.00 69.19 254 GLU A N 1
ATOM 1927 C CA . GLU A 1 254 ? 3.453 12.695 4.338 1.00 69.19 254 GLU A CA 1
ATOM 1928 C C . GLU A 1 254 ? 2.293 11.685 4.219 1.00 69.19 254 GLU A C 1
ATOM 1930 O O . GLU A 1 254 ? 2.509 10.473 4.244 1.00 69.19 254 GLU A O 1
ATOM 1935 N N . GLY A 1 255 ? 1.069 12.178 3.995 1.00 85.88 255 GLY A N 1
ATOM 1936 C CA . GLY A 1 255 ? -0.128 11.369 3.766 1.00 85.88 255 GLY A CA 1
ATOM 1937 C C . GLY A 1 255 ? -0.757 10.794 5.040 1.00 85.88 255 GLY A C 1
ATOM 1938 O O . GLY A 1 255 ? -0.469 11.210 6.159 1.00 85.88 255 GLY A O 1
ATOM 1939 N N . HIS A 1 256 ? -1.677 9.848 4.865 1.00 90.25 256 HIS A N 1
ATOM 1940 C CA . HIS A 1 256 ? -2.352 9.100 5.925 1.00 90.25 256 HIS A CA 1
ATOM 1941 C C . HIS A 1 256 ? -2.611 7.665 5.473 1.00 90.25 256 HIS A C 1
ATOM 1943 O O . HIS A 1 256 ? -2.705 7.386 4.277 1.00 90.25 256 HIS A O 1
ATOM 1949 N N . ALA A 1 257 ? -2.745 6.757 6.432 1.00 91.69 257 ALA A N 1
ATOM 1950 C CA . ALA A 1 257 ? -3.044 5.361 6.169 1.00 91.69 257 ALA A CA 1
ATOM 1951 C C . ALA A 1 257 ? -4.242 4.898 6.993 1.00 91.69 257 ALA A C 1
ATOM 1953 O O . ALA A 1 257 ? -4.322 5.140 8.199 1.00 91.69 257 ALA A O 1
ATOM 1954 N N . VAL A 1 258 ? -5.146 4.191 6.326 1.00 95.00 258 VAL A N 1
ATOM 1955 C CA . VAL A 1 258 ? -6.320 3.537 6.917 1.00 95.00 258 VAL A CA 1
ATOM 1956 C C . VAL A 1 258 ? -6.311 2.059 6.544 1.00 95.00 258 VAL A C 1
ATOM 1958 O O . VAL A 1 258 ? -5.578 1.645 5.646 1.00 95.00 258 VAL A O 1
ATOM 1961 N N . ALA A 1 259 ? -7.113 1.246 7.225 1.00 95.44 259 ALA A N 1
ATOM 1962 C CA . ALA A 1 259 ? -7.277 -0.161 6.877 1.00 95.44 259 ALA A CA 1
ATOM 1963 C C . ALA A 1 259 ? -8.752 -0.535 6.725 1.00 95.44 259 ALA A C 1
ATOM 1965 O O . ALA A 1 259 ? -9.619 0.021 7.395 1.00 95.44 259 ALA A O 1
ATOM 1966 N N . VAL A 1 260 ? -9.041 -1.491 5.847 1.00 96.56 260 VAL A N 1
ATOM 1967 C CA . VAL A 1 260 ? -10.394 -1.976 5.578 1.00 96.56 260 VAL A CA 1
ATOM 1968 C C . VAL A 1 260 ? -10.379 -3.490 5.493 1.00 96.56 260 VAL A C 1
ATOM 1970 O O . VAL A 1 260 ? -9.720 -4.052 4.630 1.00 96.56 260 VAL A O 1
ATOM 1973 N N . HIS A 1 261 ? -11.124 -4.160 6.362 1.00 95.69 261 HIS A N 1
ATOM 1974 C CA . HIS A 1 261 ? -11.309 -5.608 6.305 1.00 95.69 261 HIS A CA 1
ATOM 1975 C C . HIS A 1 261 ? -12.695 -5.921 5.743 1.00 95.69 261 HIS A C 1
ATOM 1977 O O . HIS A 1 261 ? -13.697 -5.549 6.362 1.00 95.69 261 HIS A O 1
ATOM 1983 N N . LEU A 1 262 ? -12.746 -6.578 4.582 1.00 95.50 262 LEU A N 1
ATOM 1984 C CA . LEU A 1 262 ? -13.995 -7.002 3.953 1.00 95.50 262 LEU A CA 1
ATOM 1985 C C . LEU A 1 262 ? -14.343 -8.409 4.437 1.00 95.50 262 LEU A C 1
ATOM 1987 O O . LEU A 1 262 ? -13.706 -9.382 4.048 1.00 95.50 262 LEU A O 1
ATOM 1991 N N . LEU A 1 263 ? -15.357 -8.512 5.295 1.00 91.00 263 LEU A N 1
ATOM 1992 C CA . LEU A 1 263 ? -15.821 -9.781 5.854 1.00 91.00 263 LEU A CA 1
ATOM 1993 C C . LEU A 1 263 ? -17.236 -10.071 5.355 1.00 91.00 263 LEU A C 1
ATOM 1995 O O . LEU A 1 263 ? -18.199 -9.447 5.809 1.00 91.00 263 LEU A O 1
ATOM 1999 N N . GLY A 1 264 ? -17.370 -11.016 4.426 1.00 90.50 264 GLY A N 1
ATOM 2000 C CA . GLY A 1 264 ? -18.622 -11.201 3.694 1.00 90.50 264 GLY A CA 1
ATOM 2001 C C . GLY A 1 264 ? -19.006 -9.914 2.955 1.00 90.50 264 GLY A C 1
ATOM 2002 O O . GLY A 1 264 ? -18.269 -9.465 2.086 1.00 90.50 264 GLY A O 1
ATOM 2003 N N . ALA A 1 265 ? -20.136 -9.307 3.325 1.00 93.06 265 ALA A N 1
ATOM 2004 C CA . ALA A 1 265 ? -20.606 -8.033 2.767 1.00 93.06 265 ALA A CA 1
ATOM 2005 C C . ALA A 1 265 ? -20.275 -6.802 3.642 1.00 93.06 265 ALA A C 1
ATOM 2007 O O . ALA A 1 265 ? -20.602 -5.674 3.271 1.00 93.06 265 ALA A O 1
ATOM 2008 N N . ASP A 1 266 ? -19.660 -7.006 4.812 1.00 92.88 266 ASP A N 1
ATOM 2009 C CA . ASP A 1 266 ? -19.385 -5.938 5.770 1.00 92.88 266 ASP A CA 1
ATOM 2010 C C . ASP A 1 266 ? -17.982 -5.355 5.573 1.00 92.88 266 ASP A C 1
ATOM 2012 O O . ASP A 1 266 ? -16.979 -6.068 5.676 1.00 92.88 266 ASP A O 1
ATOM 2016 N N . TYR A 1 267 ? -17.899 -4.032 5.424 1.00 96.06 267 TYR A N 1
ATOM 2017 C CA . TYR A 1 267 ? -16.631 -3.307 5.411 1.00 96.06 267 TYR A CA 1
ATOM 2018 C C . TYR A 1 267 ? -16.300 -2.816 6.814 1.00 96.06 267 TYR A C 1
ATOM 2020 O O . TYR A 1 267 ? -16.968 -1.935 7.358 1.00 96.06 267 TYR A O 1
ATOM 2028 N N . ARG A 1 268 ? -15.245 -3.365 7.414 1.00 95.00 268 ARG A N 1
ATOM 2029 C CA . ARG A 1 268 ? -14.722 -2.885 8.696 1.00 95.00 268 ARG A CA 1
ATOM 2030 C C . ARG A 1 268 ? -13.604 -1.898 8.438 1.00 95.00 268 ARG A C 1
ATOM 2032 O O . ARG A 1 268 ? -12.493 -2.298 8.111 1.00 95.00 268 ARG A O 1
ATOM 2039 N N . PHE A 1 269 ? -13.930 -0.625 8.569 1.00 95.31 269 PHE A N 1
ATOM 2040 C CA . PHE A 1 269 ? -13.043 0.499 8.334 1.00 95.31 269 PHE A CA 1
ATOM 2041 C C . PHE A 1 269 ? -12.338 0.893 9.630 1.00 95.31 269 PHE A C 1
ATOM 2043 O O . PHE A 1 269 ? -12.986 1.126 10.651 1.00 95.31 269 PHE A O 1
ATOM 2050 N N . PHE A 1 270 ? -11.017 0.982 9.584 1.00 93.88 270 PHE A N 1
ATOM 2051 C CA . PHE A 1 270 ? -10.179 1.431 10.678 1.00 93.88 270 PHE A CA 1
ATOM 2052 C C . PHE A 1 270 ? -9.401 2.675 10.273 1.00 93.88 270 PHE A C 1
ATOM 2054 O O . PHE A 1 270 ? -8.565 2.634 9.368 1.00 93.88 270 PHE A O 1
ATOM 2061 N N . ASP A 1 271 ? -9.648 3.755 11.004 1.00 93.81 271 ASP A N 1
ATOM 2062 C CA . ASP A 1 271 ? -8.869 4.977 10.926 1.00 93.81 271 ASP A CA 1
ATOM 2063 C C . ASP A 1 271 ? -8.103 5.179 12.237 1.00 93.81 271 ASP A C 1
ATOM 2065 O O . ASP A 1 271 ? -8.737 5.320 13.291 1.00 93.81 271 ASP A O 1
ATOM 2069 N N . PRO A 1 272 ? -6.760 5.254 12.196 1.00 88.44 272 PRO A N 1
ATOM 2070 C CA . PRO A 1 272 ? -5.957 5.531 13.375 1.00 88.44 272 PRO A CA 1
ATOM 2071 C C . PRO A 1 272 ? -6.381 6.782 14.159 1.00 88.44 272 PRO A C 1
ATOM 2073 O O . PRO A 1 272 ? -6.159 6.825 15.360 1.00 88.44 272 PRO A O 1
ATOM 2076 N N . ASN A 1 273 ? -6.999 7.796 13.550 1.00 88.19 273 ASN A N 1
ATOM 2077 C CA . ASN A 1 273 ? -7.446 9.000 14.263 1.00 88.19 273 ASN A CA 1
ATOM 2078 C C . ASN A 1 273 ? -8.846 8.892 14.857 1.00 88.19 273 ASN A C 1
ATOM 2080 O O . ASN A 1 273 ? -9.129 9.540 15.864 1.00 88.19 273 ASN A O 1
ATOM 2084 N N . TYR A 1 274 ? -9.736 8.128 14.228 1.00 89.94 274 TYR A N 1
ATOM 2085 C CA . TYR A 1 274 ? -11.163 8.235 14.529 1.00 89.94 274 TYR A CA 1
ATOM 2086 C C . TYR A 1 274 ? -11.773 6.976 15.118 1.00 89.94 274 TYR A C 1
ATOM 2088 O O . TYR A 1 274 ? -12.730 7.106 15.880 1.00 89.94 274 TYR A O 1
ATOM 2096 N N . GLY A 1 275 ? -11.190 5.806 14.867 1.00 90.00 275 GLY A N 1
ATOM 2097 C CA . GLY A 1 275 ? -11.619 4.555 15.474 1.00 90.00 275 GLY A CA 1
ATOM 2098 C C . GLY A 1 275 ? -11.961 3.498 14.440 1.00 90.00 275 GLY A C 1
ATOM 2099 O O . GLY A 1 275 ? -11.422 3.477 13.331 1.00 90.00 275 GLY A O 1
ATOM 2100 N N . VAL A 1 276 ? -12.843 2.582 14.829 1.00 91.81 276 VAL A N 1
ATOM 2101 C CA . VAL A 1 276 ? -13.235 1.442 13.998 1.00 91.81 276 VAL A CA 1
ATOM 2102 C C . VAL A 1 276 ? -14.729 1.491 13.754 1.00 91.81 276 VAL A C 1
ATOM 2104 O O . VAL A 1 276 ? -15.513 1.650 14.689 1.00 91.81 276 VAL A O 1
ATOM 2107 N N . TYR A 1 277 ? -15.116 1.289 12.503 1.00 93.25 277 TYR A N 1
ATOM 2108 C CA . TYR A 1 277 ? -16.488 1.386 12.039 1.00 93.25 277 TYR A CA 1
ATOM 2109 C C . TYR A 1 277 ? -16.835 0.194 11.152 1.00 93.25 277 TYR A C 1
ATOM 2111 O O . TYR A 1 277 ? -15.979 -0.360 10.464 1.00 93.25 277 TYR A O 1
ATOM 2119 N N . LYS A 1 278 ? -18.103 -0.199 11.160 1.00 94.62 278 LYS A N 1
ATOM 2120 C CA . LYS A 1 278 ? -18.693 -1.133 10.203 1.00 94.62 278 LYS A CA 1
ATOM 2121 C C . LYS A 1 278 ? -19.586 -0.355 9.242 1.00 94.62 278 LYS A C 1
ATOM 2123 O O . LYS A 1 278 ? -20.456 0.388 9.694 1.00 94.62 278 LYS A O 1
ATOM 2128 N N . TYR A 1 279 ? -19.405 -0.585 7.947 1.00 96.75 279 TYR A N 1
ATOM 2129 C CA . TYR A 1 279 ? -20.156 0.057 6.875 1.00 96.75 279 TYR A CA 1
ATOM 2130 C C . TYR A 1 279 ? -20.678 -0.951 5.846 1.00 96.75 279 TYR A C 1
ATOM 2132 O O . TYR A 1 279 ? -20.097 -2.021 5.649 1.00 96.75 279 TYR A O 1
ATOM 2140 N N . SER A 1 280 ? -21.747 -0.560 5.147 1.00 97.31 280 SER A N 1
ATOM 2141 C CA . SER A 1 280 ? -22.038 -1.056 3.799 1.00 97.31 280 SER A CA 1
ATOM 2142 C C . SER A 1 280 ? -21.048 -0.454 2.790 1.00 97.31 280 SER A C 1
ATOM 2144 O O . SER A 1 280 ? -20.296 0.466 3.124 1.00 97.31 280 SER A O 1
ATOM 2146 N N . LEU A 1 281 ? -21.073 -0.911 1.534 1.00 96.75 281 LEU A N 1
ATOM 2147 C CA . LEU A 1 281 ? -20.265 -0.300 0.470 1.00 96.75 281 LEU A CA 1
ATOM 2148 C C . LEU A 1 281 ? -20.544 1.210 0.324 1.00 96.75 281 LEU A C 1
ATOM 2150 O O . LEU A 1 281 ? -19.610 2.004 0.206 1.00 96.75 281 LEU A O 1
ATOM 2154 N N . GLU A 1 282 ? -21.815 1.621 0.387 1.00 96.69 282 GLU A N 1
ATOM 2155 C CA . GLU A 1 282 ? -22.205 3.036 0.292 1.00 96.69 282 GLU A CA 1
ATOM 2156 C C . GLU A 1 282 ? -21.722 3.855 1.495 1.00 96.69 282 GLU A C 1
ATOM 2158 O O . GLU A 1 282 ? -21.207 4.966 1.341 1.00 96.69 282 GLU A O 1
ATOM 2163 N N . GLY A 1 283 ? -21.835 3.284 2.700 1.00 96.69 283 GLY A N 1
ATOM 2164 C CA . GLY A 1 283 ? -21.337 3.909 3.923 1.00 96.69 283 GLY A CA 1
ATOM 2165 C C . GLY A 1 283 ? -19.825 4.129 3.864 1.00 96.69 283 GLY A C 1
ATOM 2166 O O . GLY A 1 283 ? -19.351 5.226 4.158 1.00 96.69 283 GLY A O 1
ATOM 2167 N N . LEU A 1 284 ? -19.069 3.131 3.385 1.00 97.19 284 LEU A N 1
ATOM 2168 C CA . LEU A 1 284 ? -17.623 3.245 3.201 1.00 97.19 284 LEU A CA 1
ATOM 2169 C C . LEU A 1 284 ? -17.275 4.313 2.157 1.00 97.19 284 LEU A C 1
ATOM 2171 O O . LEU A 1 284 ? -16.408 5.150 2.408 1.00 97.19 284 LEU A O 1
ATOM 2175 N N . ARG A 1 285 ? -17.960 4.324 1.005 1.00 96.00 285 ARG A N 1
ATOM 2176 C CA . ARG A 1 285 ? -17.758 5.343 -0.038 1.00 96.00 285 ARG A CA 1
ATOM 2177 C C . ARG A 1 285 ? -17.956 6.752 0.523 1.00 96.00 285 ARG A C 1
ATOM 2179 O O . ARG A 1 285 ? -17.117 7.626 0.295 1.00 96.00 285 ARG A O 1
ATOM 2186 N N . THR A 1 286 ? -19.035 6.955 1.275 1.00 94.19 286 THR A N 1
ATOM 2187 C CA . THR A 1 286 ? -19.369 8.249 1.883 1.00 94.19 286 THR A CA 1
ATOM 2188 C C . THR A 1 286 ? -18.358 8.637 2.963 1.00 94.19 286 THR A C 1
ATOM 2190 O O . THR A 1 286 ? -17.927 9.789 3.008 1.00 94.19 286 THR A O 1
ATOM 2193 N N . ALA A 1 287 ? -17.904 7.683 3.781 1.00 94.75 287 ALA A N 1
ATOM 2194 C CA . ALA A 1 287 ? -16.874 7.916 4.789 1.00 94.75 287 ALA A CA 1
ATOM 2195 C C . ALA A 1 287 ? -15.538 8.340 4.152 1.00 94.75 287 ALA A C 1
ATOM 2197 O O . ALA A 1 287 ? -14.947 9.335 4.569 1.00 94.75 287 ALA A O 1
ATOM 2198 N N . LEU A 1 288 ? -15.093 7.658 3.090 1.00 94.69 288 LEU A N 1
ATOM 2199 C CA . LEU A 1 288 ? -13.874 8.019 2.356 1.00 94.69 288 LEU A CA 1
ATOM 2200 C C . LEU A 1 288 ? -13.978 9.404 1.700 1.00 94.69 288 LEU A C 1
ATOM 2202 O O . LEU A 1 288 ? -13.012 10.165 1.719 1.00 94.69 288 LEU A O 1
ATOM 2206 N N . GLN A 1 289 ? -15.142 9.759 1.143 1.00 91.25 289 GLN A N 1
ATOM 2207 C CA . GLN A 1 289 ? -15.388 11.109 0.625 1.00 91.25 289 GLN A CA 1
ATOM 2208 C C . GLN A 1 289 ? -15.340 12.156 1.746 1.00 91.25 289 GLN A C 1
ATOM 2210 O O . GLN A 1 289 ? -14.734 13.206 1.555 1.00 91.25 289 GLN A O 1
ATOM 2215 N N . HIS A 1 290 ? -15.931 11.882 2.909 1.00 89.06 290 HIS A N 1
ATOM 2216 C CA . HIS A 1 290 ? -15.914 12.811 4.041 1.00 89.06 290 HIS A CA 1
ATOM 2217 C C . HIS A 1 290 ? -14.496 13.034 4.598 1.00 89.06 290 HIS A C 1
ATOM 2219 O O . HIS A 1 290 ? -14.127 14.157 4.942 1.00 89.06 290 HIS A O 1
ATOM 2225 N N . LEU A 1 291 ? -13.675 11.982 4.651 1.00 90.75 291 LEU A N 1
ATOM 2226 C CA . LEU A 1 291 ? -12.309 12.054 5.175 1.00 90.75 291 LEU A CA 1
ATOM 2227 C C . LEU A 1 291 ? -11.314 12.679 4.186 1.00 90.75 291 LEU A C 1
ATOM 2229 O O . LEU A 1 291 ? -10.505 13.513 4.593 1.00 90.75 291 LEU A O 1
ATOM 2233 N N . PHE A 1 292 ? -11.381 12.300 2.904 1.00 90.56 292 PHE A N 1
ATOM 2234 C CA . PHE A 1 292 ? -10.327 12.572 1.909 1.00 90.56 292 PHE A CA 1
ATOM 2235 C C . PHE A 1 292 ? -10.809 13.277 0.632 1.00 90.56 292 PHE A C 1
ATOM 2237 O O . PHE A 1 292 ? -10.027 13.481 -0.298 1.00 90.56 292 PHE A O 1
ATOM 2244 N N . GLY A 1 293 ? -12.096 13.614 0.532 1.00 82.50 293 GLY A N 1
ATOM 2245 C CA . GLY A 1 293 ? -12.693 14.211 -0.662 1.00 82.50 293 GLY A CA 1
ATOM 2246 C C . GLY A 1 293 ? -12.162 15.602 -1.024 1.00 82.50 293 GLY A C 1
ATOM 2247 O O . GLY A 1 293 ? -11.227 16.136 -0.431 1.00 82.50 293 GLY A O 1
ATOM 2248 N N . ALA A 1 294 ? -12.750 16.207 -2.052 1.00 67.06 294 ALA A N 1
ATOM 2249 C CA . ALA A 1 294 ? -12.685 17.655 -2.236 1.00 67.06 294 ALA A CA 1
ATOM 2250 C C . ALA A 1 294 ? -13.804 18.312 -1.406 1.00 67.06 294 ALA A C 1
ATOM 2252 O O . ALA A 1 294 ? -14.818 17.645 -1.180 1.00 67.06 294 ALA A O 1
ATOM 2253 N N . PRO A 1 295 ? -13.640 19.569 -0.950 1.00 59.56 295 PRO A N 1
ATOM 2254 C CA . PRO A 1 295 ? -14.759 20.310 -0.380 1.00 59.56 295 PRO A CA 1
ATOM 2255 C C . PRO A 1 295 ? -15.928 20.323 -1.368 1.00 59.56 295 PRO A C 1
ATOM 2257 O O . PRO A 1 295 ? -15.730 20.560 -2.562 1.00 59.56 295 PRO A O 1
ATOM 2260 N N . PHE A 1 296 ? -17.132 20.056 -0.870 1.00 53.16 296 PHE A N 1
ATOM 2261 C CA . PHE A 1 296 ? -18.346 20.414 -1.591 1.00 53.16 296 PHE A CA 1
ATOM 2262 C C . PHE A 1 296 ? -18.523 21.913 -1.407 1.00 53.16 296 PHE A C 1
ATOM 2264 O O . PHE A 1 296 ? -18.919 22.338 -0.330 1.00 53.16 296 PHE A O 1
ATOM 2271 N N . PHE A 1 297 ? -18.193 22.717 -2.415 1.00 48.72 297 PHE A N 1
ATOM 2272 C CA . PHE A 1 297 ? -18.648 24.103 -2.418 1.00 48.72 297 PHE A CA 1
ATOM 2273 C C . PHE A 1 297 ? -20.162 24.066 -2.624 1.00 48.72 297 PHE A C 1
ATOM 2275 O O . PHE A 1 297 ? -20.622 23.676 -3.695 1.00 48.72 297 PHE A O 1
ATOM 2282 N N . THR A 1 298 ? -20.925 24.381 -1.582 1.00 45.59 298 THR A N 1
ATOM 2283 C CA . THR A 1 298 ? -22.329 24.758 -1.736 1.00 45.59 298 THR A CA 1
ATOM 2284 C C . THR A 1 298 ? -22.388 26.285 -1.846 1.00 45.59 298 THR A C 1
ATOM 2286 O O . THR A 1 298 ? -21.536 26.981 -1.281 1.00 45.59 298 THR A O 1
ATOM 2289 N N . ASP A 1 299 ? -23.334 26.807 -2.629 1.00 43.62 299 ASP A N 1
ATOM 2290 C CA . ASP A 1 299 ? -23.434 28.233 -2.992 1.00 43.62 299 ASP A CA 1
ATOM 2291 C C . ASP A 1 299 ? -23.683 29.170 -1.784 1.00 43.62 299 ASP A C 1
ATOM 2293 O O . ASP A 1 299 ? -23.612 30.391 -1.895 1.00 43.62 299 ASP A O 1
ATOM 2297 N N . ASP A 1 300 ? -23.940 28.604 -0.607 1.00 47.38 300 ASP A N 1
ATOM 2298 C CA . ASP A 1 300 ? -24.393 29.259 0.620 1.00 47.38 300 ASP A CA 1
ATOM 2299 C C . ASP A 1 300 ? -23.254 29.849 1.479 1.00 47.38 300 ASP A C 1
ATOM 2301 O O . ASP A 1 300 ? -23.521 30.499 2.489 1.00 47.38 300 ASP A O 1
ATOM 2305 N N . GLY A 1 301 ? -21.983 29.621 1.128 1.00 43.94 301 GLY A N 1
ATOM 2306 C CA . GLY A 1 301 ? -20.829 30.310 1.732 1.00 43.94 301 GLY A CA 1
ATOM 2307 C C . GLY A 1 301 ? -20.576 30.082 3.236 1.00 43.94 301 GLY A C 1
ATOM 2308 O O . GLY A 1 301 ? -19.662 30.692 3.790 1.00 43.94 301 GLY A O 1
ATOM 2309 N N . LEU A 1 302 ? -21.328 29.203 3.903 1.00 41.00 302 LEU A N 1
ATOM 2310 C CA . LEU A 1 302 ? -21.181 28.876 5.323 1.00 41.00 302 LEU A CA 1
ATOM 2311 C C . LEU A 1 302 ? -20.631 27.453 5.484 1.00 41.00 302 LEU A C 1
ATOM 2313 O O . LEU A 1 302 ? -21.331 26.478 5.240 1.00 41.00 302 LEU A O 1
ATOM 2317 N N . ASP A 1 303 ? -19.366 27.344 5.901 1.00 46.06 303 ASP A N 1
ATOM 2318 C CA . ASP A 1 303 ? -18.748 26.111 6.424 1.00 46.06 303 ASP A CA 1
ATOM 2319 C C . ASP A 1 303 ? -18.871 24.850 5.540 1.00 46.06 303 ASP A C 1
ATOM 2321 O O . ASP A 1 303 ? -18.959 23.721 6.026 1.00 46.06 303 ASP A O 1
ATOM 2325 N N . ALA A 1 304 ? -18.816 25.037 4.221 1.00 44.34 304 ALA A N 1
ATOM 2326 C CA . ALA A 1 304 ? -18.736 23.975 3.224 1.00 44.34 304 ALA A CA 1
ATOM 2327 C C . ALA A 1 304 ? -17.626 22.961 3.571 1.00 44.34 304 ALA A C 1
ATOM 2329 O O . ALA A 1 304 ? -16.432 23.249 3.454 1.00 44.34 304 ALA A O 1
ATOM 2330 N N . ASP A 1 305 ? -18.063 21.783 4.028 1.00 54.12 305 ASP A N 1
ATOM 2331 C CA . ASP A 1 305 ? -17.305 20.654 4.566 1.00 54.12 305 ASP A CA 1
ATOM 2332 C C . ASP A 1 305 ? -15.938 20.443 3.895 1.00 54.12 305 ASP A C 1
ATOM 2334 O O . ASP A 1 305 ? -15.771 19.627 2.981 1.00 54.12 305 ASP A O 1
ATOM 2338 N N . LEU A 1 306 ? -14.905 21.123 4.406 1.00 52.00 306 LEU A N 1
ATOM 2339 C CA . LEU A 1 306 ? -13.538 20.721 4.116 1.00 52.00 306 LEU A CA 1
ATOM 2340 C C . LEU A 1 306 ? -13.390 19.271 4.593 1.00 52.00 306 LEU A C 1
ATOM 2342 O O . LEU A 1 306 ? -13.807 18.963 5.723 1.00 52.00 306 LEU A O 1
ATOM 2346 N N . PRO A 1 307 ? -12.807 18.387 3.764 1.00 59.84 307 PRO A N 1
ATOM 2347 C CA . PRO A 1 307 ? -12.505 17.025 4.178 1.00 59.84 307 PRO A CA 1
ATOM 2348 C C . PRO A 1 307 ? -11.714 17.074 5.481 1.00 59.84 307 PRO A C 1
ATOM 2350 O O . PRO A 1 307 ? -10.892 17.970 5.694 1.00 59.84 307 PRO A O 1
ATOM 2353 N N . VAL A 1 308 ? -12.003 16.133 6.371 1.00 70.94 308 VAL A N 1
ATOM 2354 C CA . VAL A 1 308 ? -11.550 16.187 7.764 1.00 70.94 308 VAL A CA 1
ATOM 2355 C C . VAL A 1 308 ? -10.037 16.376 7.872 1.00 70.94 308 VAL A C 1
ATOM 2357 O O . VAL A 1 308 ? -9.577 17.223 8.636 1.00 70.94 308 VAL A O 1
ATOM 2360 N N . TYR A 1 309 ? -9.267 15.674 7.040 1.00 74.50 309 TYR A N 1
ATOM 2361 C CA . TYR A 1 309 ? -7.807 15.774 7.024 1.00 74.50 309 TYR A CA 1
ATOM 2362 C C . TYR A 1 309 ? -7.246 17.070 6.424 1.00 74.50 309 TYR A C 1
ATOM 2364 O O . TYR A 1 309 ? -6.034 17.267 6.414 1.00 74.50 309 TYR A O 1
ATOM 2372 N N . ARG A 1 310 ? -8.103 17.982 5.955 1.00 64.75 310 ARG A N 1
ATOM 2373 C CA . ARG A 1 310 ? -7.731 19.356 5.582 1.00 64.75 310 ARG A CA 1
ATOM 2374 C C . ARG A 1 310 ? -8.072 20.390 6.655 1.00 64.75 310 ARG A C 1
ATOM 2376 O O . ARG A 1 310 ? -7.676 21.546 6.510 1.00 64.75 310 ARG A O 1
ATOM 2383 N N . ARG A 1 311 ? -8.792 20.022 7.721 1.00 56.03 311 ARG A N 1
ATOM 2384 C CA . ARG A 1 311 ? -9.129 20.961 8.801 1.00 56.03 311 ARG A CA 1
ATOM 2385 C C . ARG A 1 311 ? -7.902 21.158 9.693 1.00 56.03 311 ARG A C 1
ATOM 2387 O O . ARG A 1 311 ? -7.392 20.203 10.275 1.00 56.03 311 ARG A O 1
ATOM 2394 N N . ARG A 1 312 ? -7.404 22.396 9.793 1.00 54.16 312 ARG A N 1
ATOM 2395 C CA . ARG A 1 312 ? -6.381 22.746 10.789 1.00 54.16 312 ARG A CA 1
ATOM 2396 C C . ARG A 1 312 ? -6.952 22.598 12.203 1.00 54.16 312 ARG A C 1
ATOM 2398 O O . ARG A 1 312 ? -8.117 22.901 12.440 1.00 54.16 312 ARG A O 1
ATOM 2405 N N . THR A 1 313 ? -6.095 22.218 13.145 1.00 51.66 313 THR A N 1
ATOM 2406 C CA . THR A 1 313 ? -6.340 22.366 14.588 1.00 51.66 313 THR A CA 1
ATOM 2407 C C . THR A 1 313 ? -5.916 23.740 15.126 1.00 51.66 313 THR A C 1
ATOM 2409 O O . THR A 1 313 ? -6.363 24.108 16.208 1.00 51.66 313 THR A O 1
ATOM 2412 N N . ASP A 1 314 ? -5.110 24.519 14.384 1.00 47.59 314 ASP A N 1
ATOM 2413 C CA . ASP A 1 314 ? -4.759 25.913 14.711 1.00 47.59 314 ASP A CA 1
ATOM 2414 C C . ASP A 1 314 ? -5.440 26.912 13.755 1.00 47.59 314 ASP A C 1
ATOM 2416 O O . ASP A 1 314 ? -5.530 26.703 12.548 1.00 47.59 314 ASP A O 1
ATOM 2420 N N . SER A 1 315 ? -5.944 28.013 14.294 1.00 46.72 315 SER A N 1
ATOM 2421 C CA . SER A 1 315 ? -6.880 28.929 13.639 1.00 46.72 315 SER A CA 1
ATOM 2422 C C . SER A 1 315 ? -6.285 29.894 12.601 1.00 46.72 315 SER A C 1
ATOM 2424 O O . SER A 1 315 ? -7.001 30.794 12.171 1.00 46.72 315 SER A O 1
ATOM 2426 N N . THR A 1 316 ? -5.015 29.786 12.184 1.00 46.31 316 THR A N 1
ATOM 2427 C CA . THR A 1 316 ? -4.375 30.953 11.530 1.00 46.31 316 THR A CA 1
ATOM 2428 C C . THR A 1 316 ? -4.235 30.934 10.004 1.00 46.31 316 THR A C 1
ATOM 2430 O O . THR A 1 316 ? -4.269 32.020 9.435 1.00 46.31 316 THR A O 1
ATOM 2433 N N . LYS A 1 317 ? -4.131 29.792 9.300 1.00 47.06 317 LYS A N 1
ATOM 2434 C CA . LYS A 1 317 ? -4.163 29.683 7.810 1.00 47.06 317 LYS A CA 1
ATOM 2435 C C . LYS A 1 317 ? -4.487 28.244 7.367 1.00 47.06 317 LYS A C 1
ATOM 2437 O O . LYS A 1 317 ? -3.999 27.335 8.001 1.00 47.06 317 LYS A O 1
ATOM 2442 N N . PRO A 1 318 ? -5.210 27.939 6.283 1.00 51.62 318 PRO A N 1
ATOM 2443 C CA . PRO A 1 318 ? -5.291 26.553 5.804 1.00 51.62 318 PRO A CA 1
ATOM 2444 C C . PRO A 1 318 ? -3.890 26.001 5.461 1.00 51.62 318 PRO A C 1
ATOM 2446 O O . PRO A 1 318 ? -3.073 26.715 4.876 1.00 51.62 318 PRO A O 1
ATOM 2449 N N . LYS A 1 319 ? -3.589 24.735 5.811 1.00 49.28 319 LYS A N 1
ATOM 2450 C CA . LYS A 1 319 ? -2.511 24.004 5.116 1.00 49.28 319 LYS A CA 1
ATOM 2451 C C . LYS A 1 319 ? -2.913 23.930 3.637 1.00 49.28 319 LYS A C 1
ATOM 2453 O O . LYS A 1 319 ? -4.098 23.812 3.338 1.00 49.28 319 LYS A O 1
ATOM 2458 N N . ASP A 1 320 ? -1.912 24.054 2.772 1.00 54.25 320 ASP A N 1
ATOM 2459 C CA . ASP A 1 320 ? -1.922 23.835 1.322 1.00 54.25 320 ASP A CA 1
ATOM 2460 C C . ASP A 1 320 ? -3.206 23.143 0.804 1.00 54.25 320 ASP A C 1
ATOM 2462 O O . ASP A 1 320 ? -3.509 22.011 1.181 1.00 54.25 320 ASP A O 1
ATOM 2466 N N . THR A 1 321 ? -3.985 23.814 -0.053 1.00 63.38 321 THR A N 1
ATOM 2467 C CA . THR A 1 321 ? -5.308 23.357 -0.542 1.00 63.38 321 THR A CA 1
ATOM 2468 C C . THR A 1 321 ? -5.239 22.141 -1.470 1.00 63.38 321 THR A C 1
ATOM 2470 O O . THR A 1 321 ? -6.251 21.737 -2.059 1.00 63.38 321 THR A O 1
ATOM 2473 N N . LYS A 1 322 ? -4.054 21.542 -1.603 1.00 75.69 322 LYS A N 1
ATOM 2474 C CA . LYS A 1 322 ? -3.772 20.452 -2.522 1.00 75.69 322 LYS A CA 1
ATOM 2475 C C . LYS A 1 322 ? -4.731 19.281 -2.306 1.00 75.69 322 LYS A C 1
ATOM 2477 O O . LYS A 1 322 ? -4.957 18.835 -1.176 1.00 75.69 322 LYS A O 1
ATOM 2482 N N . PRO A 1 323 ? -5.322 18.762 -3.390 1.00 82.69 323 PRO A N 1
ATOM 2483 C CA . PRO A 1 323 ? -6.225 17.638 -3.288 1.00 82.69 323 PRO A CA 1
ATOM 2484 C C . PRO A 1 323 ? -5.461 16.358 -2.936 1.00 82.69 323 PRO A C 1
ATOM 2486 O O . PRO A 1 323 ? -4.359 16.121 -3.436 1.00 82.69 323 PRO A O 1
ATOM 2489 N N . TRP A 1 324 ? -6.080 15.518 -2.099 1.00 89.00 324 TRP A N 1
ATOM 2490 C CA . TRP A 1 324 ? -5.594 14.183 -1.737 1.00 89.00 324 TRP A CA 1
ATOM 2491 C C . TRP A 1 324 ? -5.727 13.254 -2.945 1.00 89.00 324 TRP A C 1
ATOM 2493 O O . TRP A 1 324 ? -6.691 12.508 -3.086 1.00 89.00 324 TRP A O 1
ATOM 2503 N N . THR A 1 325 ? -4.804 13.408 -3.882 1.00 91.44 325 THR A N 1
ATOM 2504 C CA . THR A 1 325 ? -4.814 12.781 -5.208 1.00 91.44 325 THR A CA 1
ATOM 2505 C C . THR A 1 325 ? -3.887 11.586 -5.287 1.00 91.44 325 THR A C 1
ATOM 2507 O O . THR A 1 325 ? -3.967 10.842 -6.256 1.00 91.44 325 THR A O 1
ATOM 2510 N N . ARG A 1 326 ? -3.029 11.369 -4.286 1.00 89.88 326 ARG A N 1
ATOM 2511 C CA . ARG A 1 326 ? -2.156 10.199 -4.232 1.00 89.88 326 ARG A CA 1
ATOM 2512 C C . ARG A 1 326 ? -2.851 9.073 -3.491 1.00 89.88 326 ARG A C 1
ATOM 2514 O O . ARG A 1 326 ? -3.386 9.309 -2.409 1.00 89.88 326 ARG A O 1
ATOM 2521 N N . MET A 1 327 ? -2.800 7.866 -4.045 1.00 92.62 327 MET A N 1
ATOM 2522 C CA . MET A 1 327 ? -3.319 6.665 -3.396 1.00 92.62 327 MET A CA 1
ATOM 2523 C C . MET A 1 327 ? -2.466 5.434 -3.727 1.00 92.62 327 MET A C 1
ATOM 2525 O O . MET A 1 327 ? -2.008 5.285 -4.861 1.00 92.62 327 MET A O 1
ATOM 2529 N N . SER A 1 328 ? -2.258 4.572 -2.733 1.00 90.94 328 SER A N 1
ATOM 2530 C CA . SER A 1 328 ? -1.843 3.174 -2.884 1.00 90.94 328 SER A CA 1
ATOM 2531 C C . SER A 1 328 ? -2.738 2.272 -2.038 1.00 90.94 328 SER A C 1
ATOM 2533 O O . SER A 1 328 ? -3.290 2.710 -1.026 1.00 90.94 328 SER A O 1
ATOM 2535 N N . TYR A 1 329 ? -2.828 0.994 -2.391 1.00 93.25 329 TYR A N 1
ATOM 2536 C CA . TYR A 1 329 ? -3.403 -0.016 -1.514 1.00 93.25 329 TYR A CA 1
ATOM 2537 C C . TYR A 1 329 ? -2.582 -1.304 -1.509 1.00 93.25 329 TYR A C 1
ATOM 2539 O O . TYR A 1 329 ? -1.950 -1.658 -2.499 1.00 93.25 329 TYR A O 1
ATOM 2547 N N . THR A 1 330 ? -2.632 -2.037 -0.401 1.00 93.88 330 THR A N 1
ATOM 2548 C CA . THR A 1 330 ? -2.107 -3.402 -0.296 1.00 93.88 330 THR A CA 1
ATOM 2549 C C . THR A 1 330 ? -3.165 -4.285 0.342 1.00 93.88 330 THR A C 1
ATOM 2551 O O . THR A 1 330 ? -3.599 -4.009 1.460 1.00 93.88 330 THR A O 1
ATOM 2554 N N . ILE A 1 331 ? -3.533 -5.367 -0.341 1.00 95.44 331 ILE A N 1
ATOM 2555 C CA . ILE A 1 331 ? -4.458 -6.388 0.147 1.00 95.44 331 ILE A CA 1
ATOM 2556 C C . ILE A 1 331 ? -3.663 -7.504 0.823 1.00 95.44 331 ILE A C 1
ATOM 2558 O O . ILE A 1 331 ? -2.780 -8.106 0.215 1.00 95.44 331 ILE A O 1
ATOM 2562 N N . PHE A 1 332 ? -4.006 -7.801 2.072 1.00 96.12 332 PHE A N 1
ATOM 2563 C CA . PHE A 1 332 ? -3.442 -8.889 2.858 1.00 96.12 332 PHE A CA 1
ATOM 2564 C C . PHE A 1 332 ? -4.464 -9.995 3.101 1.00 96.12 332 PHE A C 1
ATOM 2566 O O . PHE A 1 332 ? -5.627 -9.712 3.393 1.00 96.12 332 PHE A O 1
ATOM 2573 N N . ALA A 1 333 ? -3.997 -11.240 3.109 1.00 95.44 333 ALA A N 1
ATOM 2574 C CA . ALA A 1 333 ? -4.754 -12.401 3.565 1.00 95.44 333 ALA A CA 1
ATOM 2575 C C . ALA A 1 333 ? -3.988 -13.159 4.656 1.00 95.44 333 ALA A C 1
ATOM 2577 O O . ALA A 1 333 ? -2.770 -13.023 4.804 1.00 95.44 333 ALA A O 1
ATOM 2578 N N . ALA A 1 334 ? -4.708 -13.948 5.453 1.00 94.06 334 ALA A N 1
ATOM 2579 C CA . ALA A 1 334 ? -4.084 -14.902 6.363 1.00 94.06 334 ALA A CA 1
ATOM 2580 C C . ALA A 1 334 ? -3.465 -16.061 5.568 1.00 94.06 334 ALA A C 1
ATOM 2582 O O . ALA A 1 334 ? -4.014 -16.479 4.550 1.00 94.06 334 ALA A O 1
ATOM 2583 N N . ASN A 1 335 ? -2.343 -16.605 6.039 1.00 90.19 335 ASN A N 1
ATOM 2584 C CA . ASN A 1 335 ? -1.848 -17.874 5.508 1.00 90.19 335 ASN A CA 1
ATOM 2585 C C . ASN A 1 335 ? -2.807 -18.988 5.944 1.00 90.19 335 ASN A C 1
ATOM 2587 O O . ASN A 1 335 ? -3.093 -19.105 7.141 1.00 90.19 335 ASN A O 1
ATOM 2591 N N . SER A 1 336 ? -3.290 -19.764 4.974 1.00 79.56 336 SER A N 1
ATOM 2592 C CA . SER A 1 336 ? -4.001 -21.026 5.199 1.00 79.56 336 SER A CA 1
ATOM 2593 C C . SER A 1 336 ? -3.115 -22.039 5.913 1.00 79.56 336 SER A C 1
ATOM 2595 O O . SER A 1 336 ? -1.926 -22.126 5.527 1.00 79.56 336 SER A O 1
#

Organism: Luteitalea pratensis (NCBI:txid1855912)

Foldseek 3Di:
DDLLVVLCVLFHFLWFFAVVLCVVVQVVQPPFDCLQCLQLLVQLLLQLDQQLDDPVCNSVVQDDDGCVVCDDPDPDDRDPSSVSSCLSRVLGRLEFNFEFQAFLLRVLLVQLVVQLVDAFDQDPNDTWGQRCLVNLVSCVVVDPPPPRQADSVDVSRGTDHSVVSVVVSVCSVPDDQCLPGSYRQGHHNQCVSQVVSCVVPVVDPSRGSNQKHWPHKDGWDFAPFLVRVLVVCLVPVDDEQKKKKKFWAFVPGSTHIKMWHHHPQWTWTQGNHGGIGIHGSVSVSVSSCLAQHQFDDDVPPPCRRHRPVQDDPDDDDTDDSTHRRIMMMTIMHGDD